Protein AF-A0A8X6RVU9-F1 (afdb_monomer)

Radius of gyration: 21.03 Å; Cα contacts (8 Å, |Δi|>4): 313; chains: 1; bounding box: 42×49×63 Å

Solvent-accessible surface area (backbone atoms only — not comparable to full-atom values): 13990 Å² total; per-residue (Å²): 133,87,82,80,72,82,79,71,82,82,70,75,98,68,82,96,66,90,47,73,74,66,47,67,72,40,92,73,80,69,49,73,65,56,52,51,51,52,48,52,56,54,53,65,74,38,89,61,85,58,52,74,49,73,45,71,28,86,41,98,78,76,78,55,86,38,34,36,30,35,38,37,32,54,76,64,89,80,71,81,52,71,31,37,41,40,33,43,35,78,99,42,27,49,76,79,43,53,90,48,48,65,72,65,22,72,79,21,24,30,36,32,29,14,52,77,64,27,62,84,14,38,67,74,91,68,57,91,47,68,69,59,29,50,47,54,54,41,50,50,52,50,37,42,33,61,71,75,61,61,70,55,26,30,40,34,7,28,25,50,15,14,34,49,43,51,57,37,39,72,78,42,48,88,38,47,75,44,82,44,70,47,75,43,43,91,70,74,82,86,56,94,72,70,68,76,79,77,65,53,72,66,56,50,50,50,50,59,67,41,59,81,61,40,76,64,48,59,52,58,72,44,49,90,52,45,67,62,70,54,65,80,75,67,89,127

Sequence (236 aa):
MKMTDKSYEKAVDIPSRVNWITDWLRWCPTSPELLEQAETKLFSYLKKTPEVSFVPINSDNQTEEYKIRSLIANKDTDGKATPLLLLHGFASGIGLWISNIDSLSQNRPVYALDILGFGLSSRPAFSKDAELAENQFVESIESWRKKVGLKQFILLGHSMGGYLAAAYSIKYPDNIKHLILADPWGFPIQDSSTRKIELPLWAKAVAAMLRPFNPLAGLRAAGPWGQFMFSYHIQI

Mean predicted aligned error: 13.31 Å

pLDDT: mean 79.36, std 20.57, range [27.64, 98.81]

Organism: Trichonephila clavipes (NCBI:txid2585209)

InterPro domains:
  IPR000073 Alpha/beta hydrolase fold-1 [PF00561] (83-191)
  IPR000073 Alpha/beta hydrolase fold-1 [PR00111] (107-122)
  IPR000073 Alpha/beta hydrolase fold-1 [PR00111] (155-168)
  IPR000073 Alpha/beta hydrolase fold-1 [PR00111] (169-182)
  IPR029058 Alpha/Beta hydrolase fold [G3DSA:3.40.50.1820] (62-214)
  IPR029058 Alpha/Beta hydrolase fold [SSF53474] (66-226)

Nearest PDB structures (foldseek):
  4i3f-assembly1_A  TM=8.466E-01  e=3.656E-09  Cycloclasticus sp. P1
  5bov-assembly2_B  TM=8.639E-01  e=1.813E-06  Klebsiella pneumoniae subsp. pneumoniae MGH 78578
  6azc-assembly2_B  TM=8.858E-01  e=7.779E-06  Physcomitrium patens
  6atx-assembly1_A  TM=8.831E-01  e=1.002E-05  Physcomitrium patens
  8tmx-assembly1_B  TM=8.822E-01  e=1.772E-05  Castilleja foliolosa

Structure (mmCIF, N/CA/C/O backbone):
data_AF-A0A8X6RVU9-F1
#
_entry.id   AF-A0A8X6RVU9-F1
#
loop_
_atom_site.group_PDB
_atom_site.id
_atom_site.type_symbol
_atom_site.label_atom_id
_atom_site.label_alt_id
_atom_site.label_comp_id
_atom_site.label_asym_id
_atom_site.label_entity_id
_atom_site.label_seq_id
_atom_site.pdbx_PDB_ins_code
_atom_site.Cartn_x
_atom_site.Cartn_y
_atom_site.Cartn_z
_atom_site.occupancy
_atom_site.B_iso_or_equiv
_atom_site.auth_seq_id
_atom_site.auth_comp_id
_atom_site.auth_asym_id
_atom_site.auth_atom_id
_atom_site.pdbx_PDB_model_num
ATOM 1 N N . MET A 1 1 ? -1.406 25.986 18.794 1.00 30.12 1 MET A N 1
ATOM 2 C CA . MET A 1 1 ? -0.009 25.687 19.174 1.00 30.12 1 MET A CA 1
ATOM 3 C C . MET A 1 1 ? 0.675 25.139 17.932 1.00 30.12 1 MET A C 1
ATOM 5 O O . MET A 1 1 ? 0.334 24.048 17.504 1.00 30.12 1 MET A O 1
ATOM 9 N N . LYS A 1 2 ? 1.486 25.963 17.255 1.00 28.59 2 LYS A N 1
ATOM 10 C CA . LYS A 1 2 ? 2.178 25.588 16.013 1.00 28.59 2 LYS A CA 1
ATOM 11 C C . LYS A 1 2 ? 3.204 24.500 16.346 1.00 28.59 2 LYS A C 1
ATOM 13 O O . LYS A 1 2 ? 4.184 24.802 17.017 1.00 28.59 2 LYS A O 1
ATOM 18 N N . MET A 1 3 ? 2.977 23.264 15.907 1.00 27.64 3 MET A N 1
ATOM 19 C CA . MET A 1 3 ? 4.047 22.271 15.838 1.00 27.64 3 MET A CA 1
ATOM 20 C C . MET A 1 3 ? 4.808 22.514 14.538 1.00 27.64 3 MET A C 1
ATOM 22 O O . MET A 1 3 ? 4.429 22.030 13.479 1.00 27.64 3 MET A O 1
ATOM 26 N N . THR A 1 4 ? 5.850 23.335 14.609 1.00 36.53 4 THR A N 1
ATOM 27 C CA . THR A 1 4 ? 6.920 23.322 13.611 1.00 36.53 4 THR A CA 1
ATOM 28 C C . THR A 1 4 ? 7.843 22.169 13.981 1.00 36.53 4 THR A C 1
ATOM 30 O O . THR A 1 4 ? 8.777 22.354 14.764 1.00 36.53 4 THR A O 1
ATOM 33 N N . ASP A 1 5 ? 7.530 20.966 13.505 1.00 34.03 5 ASP A N 1
ATOM 34 C CA . ASP A 1 5 ? 8.456 19.845 13.616 1.00 34.03 5 ASP A CA 1
ATOM 35 C C . ASP A 1 5 ? 9.570 20.039 12.577 1.00 34.03 5 ASP A C 1
ATOM 37 O O . ASP A 1 5 ? 9.324 20.078 11.373 1.00 34.03 5 ASP A O 1
ATOM 41 N N . LYS A 1 6 ? 10.801 20.232 13.054 1.00 30.91 6 LYS A N 1
ATOM 42 C CA . LYS A 1 6 ? 12.015 20.456 12.248 1.00 30.91 6 LYS A CA 1
ATOM 43 C C . LYS A 1 6 ? 12.548 19.164 11.605 1.00 30.91 6 LYS A C 1
ATOM 45 O O . LYS A 1 6 ? 13.711 19.090 11.221 1.00 30.91 6 LYS A O 1
ATOM 50 N N . SER A 1 7 ? 11.720 18.132 11.479 1.00 31.45 7 SER A N 1
ATOM 51 C CA . SER A 1 7 ? 12.091 16.838 10.899 1.00 31.45 7 SER A CA 1
ATOM 52 C C . SER A 1 7 ? 12.029 16.805 9.359 1.00 31.45 7 SER A C 1
ATOM 54 O O . SER A 1 7 ? 12.468 15.828 8.753 1.00 31.45 7 SER A O 1
ATOM 56 N N . TYR A 1 8 ? 11.579 17.892 8.717 1.00 33.69 8 TYR A N 1
ATOM 57 C CA . TYR A 1 8 ? 11.521 18.049 7.255 1.00 33.69 8 TYR A CA 1
ATOM 58 C C . TYR A 1 8 ? 12.868 18.395 6.577 1.00 33.69 8 TYR A C 1
ATOM 60 O O . TYR A 1 8 ? 12.954 18.375 5.353 1.00 33.69 8 TYR A O 1
ATOM 68 N N . GLU A 1 9 ? 13.945 18.666 7.323 1.00 30.70 9 GLU A N 1
ATOM 69 C CA . GLU A 1 9 ? 15.211 19.196 6.766 1.00 30.70 9 GLU A CA 1
ATOM 70 C C . GLU A 1 9 ? 16.217 18.150 6.236 1.00 30.70 9 GLU A C 1
ATOM 72 O O . GLU A 1 9 ? 17.369 18.479 5.965 1.00 30.70 9 GLU A O 1
ATOM 77 N N . LYS A 1 10 ? 15.827 16.886 6.028 1.00 32.72 10 LYS A N 1
ATOM 78 C CA . LYS A 1 10 ? 16.706 15.892 5.367 1.00 32.72 10 LYS A CA 1
ATOM 79 C C . LYS A 1 10 ? 16.051 15.163 4.197 1.00 32.72 10 LYS A C 1
ATOM 81 O O . LYS A 1 10 ? 16.210 13.954 4.038 1.00 32.72 10 LYS A O 1
ATOM 86 N N . ALA A 1 11 ? 15.349 15.904 3.347 1.00 40.22 11 ALA A N 1
ATOM 87 C CA . ALA A 1 11 ? 14.935 15.421 2.037 1.00 40.22 11 ALA A CA 1
ATOM 88 C C . ALA A 1 11 ? 15.582 16.276 0.936 1.00 40.22 11 ALA A C 1
ATOM 90 O O . ALA A 1 11 ? 15.142 17.384 0.667 1.00 40.22 11 ALA A O 1
ATOM 91 N N . VAL A 1 12 ? 16.603 15.693 0.296 1.00 39.12 12 VAL A N 1
ATOM 92 C CA . VAL A 1 12 ? 17.214 16.097 -0.983 1.00 39.12 12 VAL A CA 1
ATOM 93 C C . VAL A 1 12 ? 17.876 17.487 -0.990 1.00 39.12 12 VAL A C 1
ATOM 95 O O . VAL A 1 12 ? 17.222 18.503 -1.186 1.00 39.12 12 VAL A O 1
ATOM 98 N N . ASP A 1 13 ? 19.210 17.525 -0.895 1.00 33.03 13 ASP A N 1
ATOM 99 C CA . ASP A 1 13 ? 19.990 18.698 -1.317 1.00 33.03 13 ASP A CA 1
ATOM 100 C C . ASP A 1 13 ? 19.769 18.930 -2.824 1.00 33.03 13 ASP A C 1
ATOM 102 O O . ASP A 1 13 ? 20.271 18.181 -3.667 1.00 33.03 13 ASP A O 1
ATOM 106 N N . ILE A 1 14 ? 18.992 19.959 -3.176 1.00 46.53 14 ILE A N 1
ATOM 107 C CA . ILE A 1 14 ? 18.806 20.420 -4.559 1.00 46.53 14 ILE A CA 1
ATOM 108 C C . ILE A 1 14 ? 19.539 21.764 -4.717 1.00 46.53 14 ILE A C 1
ATOM 110 O O . ILE A 1 14 ? 19.334 22.662 -3.900 1.00 46.53 14 ILE A O 1
ATOM 114 N N . PRO A 1 15 ? 20.382 21.952 -5.755 1.00 37.97 15 PRO A N 1
ATOM 115 C CA . PRO A 1 15 ? 21.155 23.180 -5.930 1.00 37.97 15 PRO A CA 1
ATOM 116 C C . PRO A 1 15 ? 20.266 24.429 -6.032 1.00 37.97 15 PRO A C 1
ATOM 118 O O . PRO A 1 15 ? 19.331 24.477 -6.828 1.00 37.97 15 PRO A O 1
ATOM 121 N N . SER A 1 16 ? 20.620 25.479 -5.291 1.00 46.16 16 SER A N 1
ATOM 122 C CA . SER A 1 16 ? 19.911 26.764 -5.163 1.00 46.16 16 SER A CA 1
ATOM 123 C C . SER A 1 16 ? 20.000 27.698 -6.386 1.00 46.16 16 SER A C 1
ATOM 125 O O . SER A 1 16 ? 19.969 28.922 -6.252 1.00 46.16 16 SER A O 1
ATOM 127 N N . ARG A 1 17 ? 20.099 27.159 -7.607 1.00 45.41 17 ARG A N 1
ATOM 128 C CA . ARG A 1 17 ? 20.079 27.954 -8.847 1.00 45.41 17 ARG A CA 1
ATOM 129 C C . ARG A 1 17 ? 19.019 27.430 -9.807 1.00 45.41 17 ARG A C 1
ATOM 131 O O . ARG A 1 17 ? 19.253 26.464 -10.524 1.00 45.41 17 ARG A O 1
ATOM 138 N N . VAL A 1 18 ? 17.880 28.122 -9.826 1.00 48.84 18 VAL A N 1
ATOM 139 C CA . VAL A 1 18 ? 16.831 27.974 -10.843 1.00 48.84 18 VAL A CA 1
ATOM 140 C C . VAL A 1 18 ? 17.430 28.341 -12.195 1.00 48.84 18 VAL A C 1
ATOM 142 O O . VAL A 1 18 ? 17.951 29.445 -12.370 1.00 48.84 18 VAL A O 1
ATOM 145 N N . ASN A 1 19 ? 17.387 27.412 -13.142 1.00 54.56 19 ASN A N 1
ATOM 146 C CA . ASN A 1 19 ? 17.973 27.591 -14.460 1.00 54.56 19 ASN A CA 1
ATOM 147 C C . ASN A 1 19 ? 16.897 27.204 -15.480 1.00 54.56 19 ASN A C 1
ATOM 149 O O . ASN A 1 19 ? 16.689 26.037 -15.809 1.00 54.56 19 ASN A O 1
ATOM 153 N N . TRP A 1 20 ? 16.168 28.222 -15.935 1.00 48.16 20 TRP A N 1
ATOM 154 C CA . TRP A 1 20 ? 14.898 28.119 -16.663 1.00 48.16 20 TRP A CA 1
ATOM 155 C C . TRP A 1 20 ? 14.927 27.193 -17.894 1.00 48.16 20 TRP A C 1
ATOM 157 O O . TRP A 1 20 ? 13.920 26.564 -18.206 1.00 48.16 20 TRP A O 1
ATOM 167 N N . ILE A 1 21 ? 16.077 27.050 -18.564 1.00 55.56 21 ILE A N 1
ATOM 168 C CA . ILE A 1 21 ? 16.250 26.153 -19.722 1.00 55.56 21 ILE A CA 1
ATOM 169 C C . ILE A 1 21 ? 16.312 24.679 -19.293 1.00 55.56 21 ILE A C 1
ATOM 171 O O . ILE A 1 21 ? 15.713 23.816 -19.932 1.00 55.56 21 ILE A O 1
ATOM 175 N N . THR A 1 22 ? 17.027 24.364 -18.211 1.00 58.28 22 THR A N 1
ATOM 176 C CA . THR A 1 22 ? 17.159 22.980 -17.726 1.00 58.28 22 THR A CA 1
ATOM 177 C C . THR A 1 22 ? 15.936 22.530 -16.935 1.00 58.28 22 THR A C 1
ATOM 179 O O . THR A 1 22 ? 15.602 21.347 -16.956 1.00 58.28 22 THR A O 1
ATOM 182 N N . ASP A 1 23 ? 15.239 23.465 -16.288 1.00 54.53 23 ASP A N 1
ATOM 183 C CA . ASP A 1 23 ? 13.992 23.194 -15.570 1.00 54.53 23 ASP A CA 1
ATOM 184 C C . ASP A 1 23 ? 12.809 22.968 -16.527 1.00 54.53 23 ASP A C 1
ATOM 186 O O . ASP A 1 23 ? 11.952 22.140 -16.238 1.00 54.53 23 ASP A O 1
ATOM 190 N N . TRP A 1 24 ? 12.808 23.589 -17.717 1.00 52.22 24 TRP A N 1
ATOM 191 C CA . TRP A 1 24 ? 11.862 23.267 -18.800 1.00 52.22 24 TRP A CA 1
ATOM 192 C C . TRP A 1 24 ? 11.993 21.812 -19.276 1.00 52.22 24 TRP A C 1
ATOM 194 O O . TRP A 1 24 ? 11.003 21.156 -19.596 1.00 52.22 24 TRP A O 1
ATOM 204 N N . LEU A 1 25 ? 13.222 21.291 -19.330 1.00 52.78 25 LEU A N 1
ATOM 205 C CA . LEU A 1 25 ? 13.499 19.908 -19.731 1.00 52.78 25 LEU A CA 1
ATOM 206 C C . LEU A 1 25 ? 13.216 18.891 -18.608 1.00 52.78 25 LEU A C 1
ATOM 208 O O . LEU A 1 25 ? 13.210 17.684 -18.863 1.00 52.78 25 LEU A O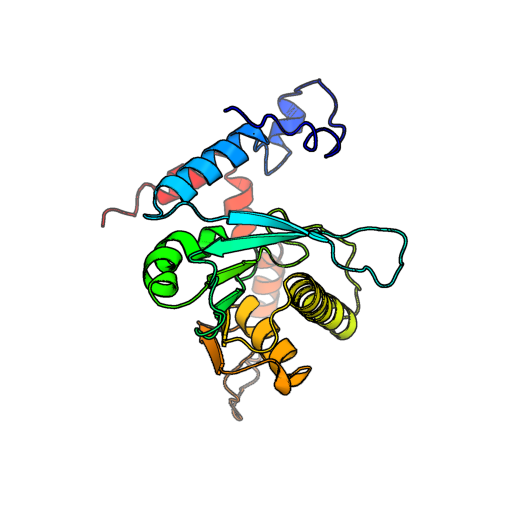 1
ATOM 212 N N . ARG A 1 26 ? 12.949 19.346 -17.375 1.00 51.03 26 ARG A N 1
ATOM 213 C CA . ARG A 1 26 ? 12.471 18.502 -16.273 1.00 51.03 26 ARG A CA 1
ATOM 214 C C . ARG A 1 26 ? 10.950 18.404 -16.340 1.00 51.03 26 ARG A C 1
ATOM 216 O O . ARG A 1 26 ? 10.227 19.348 -16.059 1.00 51.03 26 ARG A O 1
ATOM 223 N N . TRP A 1 27 ? 10.464 17.212 -16.673 1.00 52.84 27 TRP A N 1
ATOM 224 C CA . TRP A 1 27 ? 9.046 16.926 -16.920 1.00 52.84 27 TRP A CA 1
ATOM 225 C C . TRP A 1 27 ? 8.111 17.104 -15.699 1.00 52.84 27 TRP A C 1
ATOM 227 O O . TRP A 1 27 ? 6.898 17.150 -15.873 1.00 52.84 27 TRP A O 1
ATOM 237 N N . CYS A 1 28 ? 8.649 17.293 -14.489 1.00 54.34 28 CYS A N 1
ATOM 238 C CA . CYS A 1 28 ? 7.881 17.731 -13.320 1.00 54.34 28 CYS A CA 1
ATOM 239 C C . CYS A 1 28 ? 8.648 18.824 -12.556 1.00 54.34 28 CYS A C 1
ATOM 241 O O . CYS A 1 28 ? 9.383 18.501 -11.620 1.00 54.34 28 CYS A O 1
ATOM 243 N N . PRO A 1 29 ? 8.492 20.113 -12.901 1.00 54.53 29 PRO A N 1
ATOM 244 C CA . PRO A 1 29 ? 9.010 21.211 -12.102 1.00 54.53 29 PRO A CA 1
ATOM 245 C C . PRO A 1 29 ? 7.977 21.540 -11.016 1.00 54.53 29 PRO A C 1
ATOM 247 O O . PRO A 1 29 ? 7.488 22.661 -10.931 1.00 54.53 29 PRO A O 1
ATOM 250 N N . THR A 1 30 ? 7.525 20.549 -10.243 1.00 59.81 30 THR A N 1
ATOM 251 C CA . THR A 1 30 ? 6.582 20.832 -9.157 1.00 59.81 30 THR A CA 1
ATOM 252 C C . THR A 1 30 ? 7.394 21.097 -7.908 1.00 59.81 30 THR A C 1
ATOM 254 O O . THR A 1 30 ? 8.106 20.215 -7.429 1.00 59.81 30 THR A O 1
ATOM 257 N N . SER A 1 31 ? 7.329 22.334 -7.418 1.00 78.12 31 SER A N 1
ATOM 258 C CA . SER A 1 31 ? 7.992 22.690 -6.173 1.00 78.12 31 SER A CA 1
ATOM 259 C C . SER A 1 31 ? 7.383 21.876 -5.019 1.00 78.12 31 SER A C 1
ATOM 261 O O . SER A 1 31 ? 6.180 21.580 -5.055 1.00 78.12 31 SER A O 1
ATOM 263 N N . PRO A 1 32 ? 8.173 21.489 -4.003 1.00 76.12 32 PRO A N 1
ATOM 264 C CA . PRO A 1 32 ? 7.652 20.807 -2.820 1.00 76.12 32 PRO A CA 1
ATOM 265 C C . PRO A 1 32 ? 6.488 21.567 -2.175 1.00 76.12 32 PRO A C 1
ATOM 267 O O . PRO A 1 32 ? 5.497 20.961 -1.778 1.00 76.12 32 PRO A O 1
ATOM 270 N N . GLU A 1 33 ? 6.556 22.898 -2.173 1.00 79.00 33 GLU A N 1
ATOM 271 C CA . GLU A 1 33 ? 5.510 23.770 -1.638 1.00 79.00 33 GLU A CA 1
ATOM 272 C C . GLU A 1 33 ? 4.216 23.665 -2.450 1.00 79.00 33 GLU A C 1
ATOM 274 O O . GLU A 1 33 ? 3.129 23.644 -1.881 1.00 79.00 33 GLU A O 1
ATOM 279 N N . LEU A 1 34 ? 4.301 23.575 -3.782 1.00 80.88 34 LEU A N 1
ATOM 280 C CA . LEU A 1 34 ? 3.124 23.391 -4.635 1.00 80.88 34 LEU A CA 1
ATOM 281 C C . LEU A 1 34 ? 2.494 22.007 -4.443 1.00 80.88 34 LEU A C 1
ATOM 283 O O . LEU A 1 34 ? 1.268 21.893 -4.488 1.00 80.88 34 LEU A O 1
ATOM 287 N N . LEU A 1 35 ? 3.301 20.967 -4.205 1.00 79.50 35 LEU A N 1
ATOM 288 C CA . LEU A 1 35 ? 2.796 19.634 -3.855 1.00 79.50 35 LEU A CA 1
ATOM 289 C C . LEU A 1 35 ? 2.077 19.653 -2.505 1.00 79.50 35 LEU A C 1
ATOM 291 O O . LEU A 1 35 ? 0.962 19.145 -2.405 1.00 79.50 35 LEU A O 1
ATOM 295 N N . GLU A 1 36 ? 2.671 20.288 -1.495 1.00 81.31 36 GLU A N 1
ATOM 296 C CA . GLU A 1 36 ? 2.065 20.445 -0.171 1.00 81.31 36 GLU A CA 1
ATOM 297 C C . GLU A 1 36 ? 0.762 21.254 -0.239 1.00 81.31 36 GLU A C 1
ATOM 299 O O . GLU A 1 36 ? -0.240 20.882 0.373 1.00 81.31 36 GLU A O 1
ATOM 304 N N . GLN A 1 37 ? 0.723 22.324 -1.038 1.00 85.94 37 GLN A N 1
ATOM 305 C CA . GLN A 1 37 ? -0.489 23.115 -1.265 1.00 85.94 37 GLN A CA 1
ATOM 306 C C . GLN A 1 37 ? -1.578 22.311 -1.977 1.00 85.94 37 GLN A C 1
ATOM 308 O O . GLN A 1 37 ? -2.741 22.351 -1.568 1.00 85.94 37 GLN A O 1
ATOM 313 N N . ALA A 1 38 ? -1.223 21.575 -3.034 1.00 85.94 38 ALA A N 1
ATOM 314 C CA . ALA A 1 38 ? -2.162 20.721 -3.755 1.00 85.94 38 ALA A CA 1
ATOM 315 C C . ALA A 1 38 ? -2.735 19.636 -2.837 1.00 85.94 38 ALA A C 1
ATOM 317 O O . ALA A 1 38 ? -3.939 19.382 -2.849 1.00 85.94 38 ALA A O 1
ATOM 318 N N . GLU A 1 39 ? -1.897 19.044 -1.994 1.00 84.69 39 GLU A N 1
ATOM 319 C CA . GLU A 1 39 ? -2.313 18.038 -1.029 1.00 84.69 39 GLU A CA 1
ATOM 320 C C . GLU A 1 39 ? -3.182 18.621 0.092 1.00 84.69 39 GLU A C 1
ATOM 322 O O . GLU A 1 39 ? -4.240 18.073 0.398 1.00 84.69 39 GLU A O 1
ATOM 327 N N . THR A 1 40 ? -2.808 19.776 0.640 1.00 86.19 40 THR A N 1
ATOM 328 C CA . THR A 1 40 ? -3.623 20.506 1.623 1.00 86.19 40 THR A CA 1
ATOM 329 C C . THR A 1 40 ? -5.005 20.810 1.052 1.00 86.19 40 THR A C 1
ATOM 331 O O . THR A 1 40 ? -6.022 20.622 1.721 1.00 86.19 40 THR A O 1
ATOM 334 N N . LYS A 1 41 ? -5.062 21.216 -0.221 1.00 89.81 41 LYS A N 1
ATOM 335 C CA . LYS A 1 41 ? -6.319 21.428 -0.937 1.00 89.81 41 LYS A CA 1
ATOM 336 C C . LYS A 1 41 ? -7.104 20.125 -1.101 1.00 89.81 41 LYS A C 1
ATOM 338 O O . LYS A 1 41 ? -8.306 20.132 -0.865 1.00 89.81 41 LYS A O 1
ATOM 343 N N . LEU A 1 42 ? -6.462 19.010 -1.450 1.00 88.50 42 LEU A N 1
ATOM 344 C CA . LEU A 1 42 ? -7.129 17.705 -1.536 1.00 88.50 42 LEU A CA 1
ATOM 345 C C . LEU A 1 42 ? -7.724 17.278 -0.187 1.00 88.50 42 LEU A C 1
ATOM 347 O O . LEU A 1 42 ? -8.892 16.902 -0.125 1.00 88.50 42 LEU A O 1
ATOM 351 N N . PHE A 1 43 ? -6.967 17.394 0.904 1.00 87.69 43 PHE A N 1
ATOM 352 C CA . PHE A 1 43 ? -7.451 17.048 2.242 1.00 87.69 43 PHE A CA 1
ATOM 353 C C . PHE A 1 43 ? -8.524 18.006 2.761 1.00 87.69 43 PHE A C 1
ATOM 355 O O . PHE A 1 43 ? -9.348 17.590 3.570 1.00 87.69 43 PHE A O 1
ATOM 362 N N . SER A 1 44 ? -8.586 19.244 2.260 1.00 89.50 44 SER A N 1
ATOM 363 C CA . SER A 1 44 ? -9.652 20.191 2.618 1.00 89.50 44 SER A CA 1
ATOM 364 C C . SER A 1 44 ? -11.059 19.737 2.203 1.00 89.50 44 SER A C 1
ATOM 366 O O . SER A 1 44 ? -12.041 20.223 2.760 1.00 89.50 44 SER A O 1
ATOM 368 N N . TYR A 1 45 ? -11.172 18.791 1.261 1.00 90.12 45 TYR A N 1
ATOM 369 C CA . TYR A 1 45 ? -12.455 18.210 0.852 1.00 90.12 45 TYR A CA 1
ATOM 370 C C . TYR A 1 45 ? -12.978 17.130 1.809 1.00 90.12 45 TYR A C 1
ATOM 372 O O . TYR A 1 45 ? -14.137 16.733 1.687 1.00 90.12 45 TYR A O 1
ATOM 380 N N . LEU A 1 46 ? -12.154 16.649 2.745 1.00 91.62 46 LEU A N 1
ATOM 381 C CA . LEU A 1 46 ? -12.561 15.656 3.736 1.00 91.62 46 LEU A CA 1
ATOM 382 C C . LEU A 1 46 ? -13.300 16.329 4.893 1.00 91.62 46 LEU A C 1
ATOM 384 O O . LEU A 1 46 ? -12.847 17.330 5.448 1.00 91.62 46 LEU A O 1
ATOM 388 N N . LYS A 1 47 ? -14.419 15.740 5.318 1.00 90.25 47 LYS A N 1
ATOM 389 C CA . LYS A 1 47 ? -15.199 16.213 6.474 1.00 90.25 47 LYS A CA 1
ATOM 390 C C . LYS A 1 47 ? -14.417 16.115 7.778 1.00 90.25 47 LYS A C 1
ATOM 392 O O . LYS A 1 47 ? -14.631 16.915 8.686 1.00 90.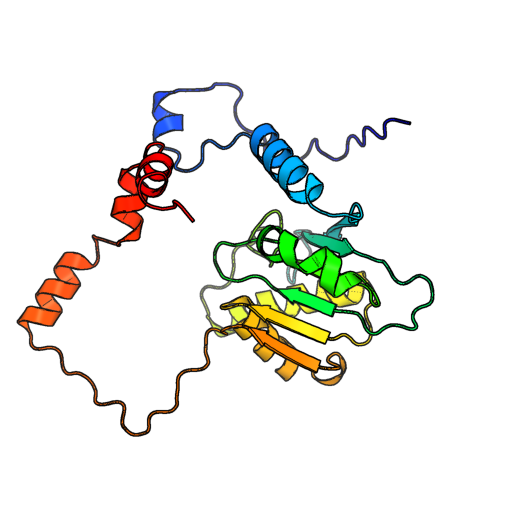25 47 LYS A O 1
ATOM 397 N N . LYS A 1 48 ? -13.555 15.104 7.897 1.00 86.56 48 LYS A N 1
ATOM 398 C CA . LYS A 1 48 ? -12.664 14.909 9.043 1.00 86.56 48 LYS A CA 1
ATOM 399 C C . LYS A 1 48 ? -11.222 14.941 8.567 1.00 86.56 48 LYS A C 1
ATOM 401 O O . LYS A 1 48 ? -10.867 14.217 7.640 1.00 86.56 48 LYS A O 1
ATOM 406 N N . THR A 1 49 ? -10.389 15.725 9.245 1.00 85.19 49 THR A N 1
ATOM 407 C CA . THR A 1 49 ? -8.954 15.756 8.965 1.00 85.19 49 THR A CA 1
ATOM 408 C C . THR A 1 49 ? -8.345 14.389 9.275 1.00 85.19 49 THR A C 1
ATOM 410 O O . THR A 1 49 ? -8.457 13.923 10.413 1.00 85.19 49 THR A O 1
ATOM 413 N N . PRO A 1 50 ? -7.722 13.727 8.292 1.00 89.25 50 PRO A N 1
ATOM 414 C CA . PRO A 1 50 ? -7.084 12.445 8.520 1.00 89.25 50 PRO A CA 1
ATOM 415 C C . PRO A 1 50 ? -5.709 12.620 9.182 1.00 89.25 50 PRO A C 1
ATOM 417 O O . PRO A 1 50 ? -5.066 13.662 9.057 1.00 89.25 50 PRO A O 1
ATOM 420 N N . GLU A 1 51 ? -5.239 11.578 9.864 1.00 92.75 51 GLU A N 1
ATOM 421 C CA . GLU A 1 51 ? -3.864 11.498 10.362 1.00 92.75 51 GLU A CA 1
ATOM 422 C C . GLU A 1 51 ? -2.975 10.971 9.233 1.00 92.75 51 GLU A C 1
ATOM 424 O O . GLU A 1 51 ? -3.207 9.883 8.710 1.00 92.75 51 GLU A O 1
ATOM 429 N N . VAL A 1 52 ? -1.956 11.732 8.848 1.00 93.00 52 VAL A N 1
ATOM 430 C CA . VAL A 1 52 ? -0.969 11.310 7.850 1.00 93.00 52 VAL A CA 1
ATOM 431 C C . VAL A 1 52 ? 0.356 11.075 8.552 1.00 93.00 52 VAL A C 1
ATOM 433 O O . VAL A 1 52 ? 0.815 11.918 9.320 1.00 93.00 52 VAL A O 1
ATOM 436 N N . SER A 1 53 ? 0.990 9.942 8.274 1.00 94.06 53 SER A N 1
ATOM 437 C CA . SER A 1 53 ? 2.274 9.585 8.868 1.00 94.06 53 SER A CA 1
ATOM 438 C C . SER A 1 53 ? 3.147 8.779 7.913 1.00 94.06 53 SER A C 1
ATOM 440 O O . SER A 1 53 ? 2.677 8.190 6.936 1.00 94.06 53 SER A O 1
ATOM 442 N N . PHE A 1 54 ? 4.445 8.762 8.209 1.00 95.38 54 PHE A N 1
ATOM 443 C CA . PHE A 1 54 ? 5.428 7.921 7.541 1.00 95.38 54 PHE A CA 1
ATOM 444 C C . PHE A 1 54 ? 5.807 6.779 8.470 1.00 95.38 54 PHE A C 1
ATOM 446 O O . PHE A 1 54 ? 6.360 6.997 9.547 1.00 95.38 54 PHE A O 1
ATOM 453 N N . VAL A 1 55 ? 5.514 5.557 8.047 1.00 95.94 55 VAL A N 1
ATOM 454 C CA . VAL A 1 55 ? 5.800 4.352 8.818 1.00 95.94 55 VAL A CA 1
ATOM 455 C C . VAL A 1 55 ? 7.086 3.728 8.281 1.00 95.94 55 VAL A C 1
ATOM 457 O O . VAL A 1 55 ? 7.126 3.374 7.098 1.00 95.94 55 VAL A O 1
ATOM 460 N N . PRO A 1 56 ? 8.136 3.580 9.108 1.00 94.62 56 PRO A N 1
ATOM 461 C CA . PRO A 1 56 ? 9.361 2.922 8.686 1.00 94.62 56 PRO A CA 1
ATOM 462 C C . PRO A 1 56 ? 9.116 1.422 8.514 1.00 94.62 56 PRO A C 1
ATOM 464 O O . PRO A 1 56 ? 8.563 0.760 9.398 1.00 94.62 56 PRO A O 1
ATOM 467 N N . ILE A 1 57 ? 9.543 0.887 7.380 1.00 92.69 57 ILE A N 1
ATOM 468 C CA . ILE A 1 57 ? 9.517 -0.538 7.067 1.00 92.69 57 ILE A CA 1
ATOM 469 C C . ILE A 1 57 ? 10.948 -1.064 6.998 1.00 92.69 57 ILE A C 1
ATOM 471 O O . ILE A 1 57 ? 11.878 -0.346 6.629 1.00 92.69 57 ILE A O 1
ATOM 475 N N . ASN A 1 58 ? 11.128 -2.326 7.373 1.00 80.62 58 ASN A N 1
ATOM 476 C CA . ASN A 1 58 ? 12.442 -2.946 7.308 1.00 80.62 58 ASN A CA 1
ATOM 477 C C . ASN A 1 58 ? 12.799 -3.200 5.836 1.00 80.62 58 ASN A C 1
ATOM 479 O O . ASN A 1 58 ? 11.982 -3.730 5.086 1.00 80.62 58 ASN A O 1
ATOM 483 N N . SER A 1 59 ? 14.013 -2.826 5.440 1.00 65.44 59 SER A N 1
ATOM 484 C CA . SER A 1 59 ? 14.618 -3.263 4.183 1.00 65.44 59 SER A CA 1
ATOM 485 C C . SER A 1 59 ? 15.375 -4.566 4.421 1.00 65.44 59 SER A C 1
ATOM 487 O O . SER A 1 59 ? 16.061 -4.690 5.440 1.00 65.44 59 SER A O 1
ATOM 489 N N . ASP A 1 60 ? 15.316 -5.497 3.467 1.00 60.91 60 ASP A N 1
ATOM 490 C CA . ASP A 1 60 ? 16.091 -6.748 3.497 1.00 60.91 60 ASP A CA 1
ATOM 491 C C . ASP A 1 60 ? 17.596 -6.497 3.696 1.00 60.91 60 ASP A C 1
ATOM 493 O O . ASP A 1 60 ? 18.299 -7.316 4.286 1.00 60.91 60 ASP A O 1
ATOM 497 N N . ASN A 1 61 ? 18.088 -5.324 3.282 1.00 56.09 61 ASN A N 1
ATOM 498 C CA . ASN A 1 61 ? 19.505 -4.976 3.342 1.00 56.09 61 ASN A CA 1
ATOM 499 C C . ASN A 1 61 ? 19.941 -4.251 4.632 1.00 56.09 61 ASN A C 1
ATOM 501 O O . ASN A 1 61 ? 21.115 -3.917 4.740 1.00 56.09 61 ASN A O 1
ATOM 505 N N . GLN A 1 62 ? 19.046 -4.015 5.605 1.00 54.88 62 GLN A N 1
ATOM 506 C CA . GLN A 1 62 ? 19.298 -3.414 6.941 1.00 54.88 62 GLN A CA 1
ATOM 507 C C . GLN A 1 62 ? 20.039 -2.055 6.998 1.00 54.88 62 GLN A C 1
ATOM 509 O O . GLN A 1 62 ? 20.150 -1.473 8.075 1.00 54.88 62 GLN A O 1
ATOM 514 N N . THR A 1 63 ? 20.514 -1.515 5.877 1.00 57.28 63 THR A N 1
ATOM 515 C CA . THR A 1 63 ? 21.270 -0.257 5.790 1.00 57.28 63 THR A CA 1
ATOM 516 C C . THR A 1 63 ? 20.416 0.944 5.392 1.00 57.28 63 THR A C 1
ATOM 518 O O . THR A 1 63 ? 20.774 2.068 5.722 1.00 57.28 63 THR A O 1
ATOM 521 N N . GLU A 1 64 ? 19.274 0.719 4.739 1.00 63.38 64 GLU A N 1
ATOM 522 C CA . GLU A 1 64 ? 18.374 1.771 4.253 1.00 63.38 64 GLU A CA 1
ATOM 523 C C . GLU A 1 64 ? 17.002 1.667 4.935 1.00 63.38 64 GLU A C 1
ATOM 525 O O . GLU A 1 64 ? 16.334 0.633 4.856 1.00 63.38 64 GLU A O 1
ATOM 530 N N . GLU A 1 65 ? 16.566 2.742 5.599 1.00 80.31 65 GLU A N 1
ATOM 531 C CA . GLU A 1 65 ? 15.243 2.822 6.228 1.00 80.31 65 GLU A CA 1
ATOM 532 C C . GLU A 1 65 ? 14.216 3.342 5.212 1.00 80.31 65 GLU A C 1
ATOM 534 O O . GLU A 1 65 ? 14.112 4.545 4.952 1.00 80.31 65 GLU A O 1
ATOM 539 N N . TYR A 1 66 ? 13.438 2.431 4.624 1.00 92.44 66 TYR A N 1
ATOM 540 C CA . TYR A 1 66 ? 12.329 2.812 3.754 1.00 92.44 66 TYR A CA 1
ATOM 541 C C . TYR A 1 66 ? 11.109 3.208 4.575 1.00 92.44 66 TYR A C 1
ATOM 543 O O . TYR A 1 66 ? 10.851 2.675 5.652 1.00 92.44 66 TYR A O 1
ATOM 551 N N . LYS A 1 67 ? 10.329 4.148 4.050 1.00 95.38 67 LYS A N 1
ATOM 552 C CA . LYS A 1 67 ? 9.139 4.686 4.697 1.00 95.38 67 LYS A CA 1
ATOM 553 C C . LYS A 1 67 ? 7.952 4.559 3.762 1.00 95.38 67 LYS A C 1
ATOM 555 O O . LYS A 1 67 ? 8.023 4.935 2.591 1.00 95.38 67 LYS A O 1
ATOM 560 N N . ILE A 1 68 ? 6.857 4.047 4.305 1.00 97.25 68 ILE A N 1
ATOM 561 C CA . ILE A 1 68 ? 5.558 4.034 3.646 1.00 97.25 68 ILE A CA 1
ATOM 562 C C . ILE A 1 68 ? 4.749 5.188 4.200 1.00 97.25 68 ILE A C 1
ATOM 564 O O . ILE A 1 68 ? 4.523 5.275 5.409 1.00 97.25 68 ILE A O 1
ATOM 568 N N . ARG A 1 69 ? 4.305 6.073 3.317 1.00 96.19 69 ARG A N 1
ATOM 569 C CA . ARG A 1 69 ? 3.335 7.087 3.687 1.00 96.19 69 ARG A CA 1
ATOM 570 C C . ARG A 1 69 ? 1.958 6.454 3.781 1.00 96.19 69 ARG A C 1
ATOM 572 O O . ARG A 1 69 ? 1.498 5.785 2.854 1.00 96.19 69 ARG A O 1
ATOM 579 N N . SER A 1 70 ? 1.296 6.700 4.902 1.00 96.62 70 SER A N 1
ATOM 580 C CA . SER A 1 70 ? -0.052 6.221 5.157 1.00 96.62 70 SER A CA 1
ATOM 581 C C . SER A 1 70 ? -0.946 7.327 5.682 1.00 96.62 70 SER A C 1
ATOM 583 O O . SER A 1 70 ? -0.523 8.162 6.482 1.00 96.62 70 SER A O 1
ATOM 585 N N . LEU A 1 71 ? -2.196 7.287 5.248 1.00 95.56 71 LEU A N 1
ATOM 586 C CA . LEU A 1 71 ? -3.291 8.092 5.757 1.00 95.56 71 LEU A CA 1
ATOM 587 C C . LEU A 1 71 ? -4.198 7.206 6.603 1.00 95.56 71 LEU A C 1
ATOM 589 O O . LEU A 1 71 ? -4.528 6.097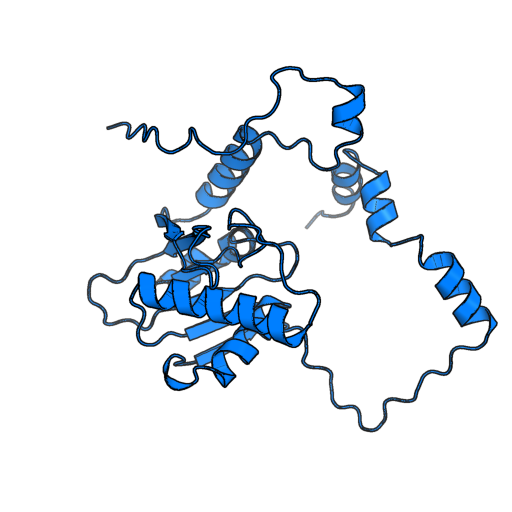 6.187 1.00 95.56 71 LEU A O 1
ATOM 593 N N . ILE A 1 72 ? -4.629 7.711 7.756 1.00 95.31 72 ILE A N 1
ATOM 594 C CA . ILE A 1 72 ? -5.573 7.060 8.662 1.00 95.31 72 ILE A CA 1
ATOM 595 C C . ILE A 1 72 ? -6.776 7.983 8.865 1.00 95.31 72 ILE A C 1
ATOM 597 O O . ILE A 1 72 ? -6.642 9.115 9.329 1.00 95.31 72 ILE A O 1
ATOM 601 N N . ALA A 1 73 ? -7.966 7.481 8.557 1.00 94.44 73 ALA A N 1
ATOM 602 C CA . ALA A 1 73 ? -9.234 8.137 8.846 1.00 94.44 73 ALA A CA 1
ATOM 603 C C . ALA A 1 73 ? -10.041 7.304 9.846 1.00 94.44 73 ALA A C 1
ATOM 605 O O . ALA A 1 73 ? -10.117 6.081 9.729 1.00 94.44 73 ALA A O 1
ATOM 606 N N . ASN A 1 74 ? -10.656 7.982 10.820 1.00 90.69 74 ASN A N 1
ATOM 607 C CA . ASN A 1 74 ? -11.454 7.375 11.891 1.00 90.69 74 ASN A CA 1
ATOM 608 C C . ASN A 1 74 ? -10.720 6.251 12.648 1.00 90.69 74 ASN A C 1
ATOM 610 O O . ASN A 1 74 ? -11.182 5.114 12.695 1.00 90.69 74 ASN A O 1
ATOM 614 N N . LYS A 1 75 ? -9.548 6.568 13.212 1.00 82.06 75 LYS A N 1
ATOM 615 C CA . LYS A 1 75 ? -8.744 5.625 14.002 1.00 82.06 75 LYS A CA 1
ATOM 616 C C . LYS A 1 75 ? -9.595 5.027 15.123 1.00 82.06 75 LYS A C 1
ATOM 618 O O . LYS A 1 75 ? -10.131 5.757 15.952 1.00 82.06 75 LYS A O 1
ATOM 623 N N . ASP A 1 76 ? -9.722 3.706 15.123 1.00 74.19 76 ASP A N 1
ATOM 624 C CA . ASP A 1 76 ? -10.510 2.993 16.120 1.00 74.19 76 ASP A CA 1
ATOM 625 C C . ASP A 1 76 ? -9.724 2.924 17.430 1.00 74.19 76 ASP A C 1
ATOM 627 O O . ASP A 1 76 ? -8.684 2.269 17.506 1.00 74.19 76 ASP A O 1
ATOM 631 N N . THR A 1 77 ? -10.201 3.634 18.449 1.00 65.50 77 THR A N 1
ATOM 632 C CA . THR A 1 77 ? -9.631 3.599 19.801 1.00 65.50 77 THR A CA 1
ATOM 633 C C . THR A 1 77 ? -10.063 2.363 20.582 1.00 65.50 77 THR A C 1
ATOM 635 O O . THR A 1 77 ? -9.387 1.978 21.533 1.00 65.50 77 THR A O 1
ATOM 638 N N . ASP A 1 78 ? -11.163 1.728 20.175 1.00 72.00 78 ASP A N 1
ATOM 639 C CA . ASP A 1 78 ? -11.808 0.639 20.906 1.00 72.00 78 ASP A CA 1
ATOM 640 C C . ASP A 1 78 ? -11.451 -0.742 20.333 1.00 72.00 78 ASP A C 1
ATOM 642 O O . ASP A 1 78 ? -11.692 -1.761 20.982 1.00 72.00 78 ASP A O 1
ATOM 646 N N . GLY A 1 79 ? -10.904 -0.789 19.114 1.00 73.19 79 GLY A N 1
ATOM 647 C CA . GLY A 1 79 ? -10.484 -2.011 18.421 1.00 73.19 79 GLY A CA 1
ATOM 648 C C . GLY A 1 79 ? -11.635 -2.952 18.048 1.00 73.19 79 GLY A C 1
ATOM 649 O O . GLY A 1 79 ? -11.420 -4.154 17.880 1.00 73.19 79 GLY A O 1
ATOM 650 N N . LYS A 1 80 ? -12.863 -2.431 17.959 1.00 81.38 80 LYS A N 1
ATOM 651 C CA . LYS A 1 80 ? -14.084 -3.214 17.707 1.00 81.38 80 LYS A CA 1
ATOM 652 C C . LYS A 1 80 ? -14.406 -3.333 16.221 1.00 81.38 80 LYS A C 1
ATOM 654 O O . LYS A 1 80 ? -15.016 -4.319 15.807 1.00 81.38 80 LYS A O 1
ATOM 659 N N . ALA A 1 81 ? -14.032 -2.344 15.414 1.00 91.00 81 ALA A N 1
ATOM 660 C CA . ALA A 1 81 ? -14.345 -2.312 13.995 1.00 91.00 81 ALA A CA 1
ATOM 661 C C . ALA A 1 81 ? -13.222 -2.946 13.167 1.00 91.00 81 ALA A C 1
ATOM 663 O O . ALA A 1 81 ? -12.039 -2.721 13.402 1.00 91.00 81 ALA A O 1
ATOM 664 N N . THR A 1 82 ? -13.589 -3.723 12.143 1.00 94.56 82 THR A N 1
ATOM 665 C CA . THR A 1 82 ? -12.597 -4.294 11.219 1.00 94.56 82 THR A CA 1
ATOM 666 C C . THR A 1 82 ? -12.024 -3.195 10.314 1.00 94.56 82 THR A C 1
ATOM 668 O O . THR A 1 82 ? -12.798 -2.614 9.538 1.00 94.56 82 THR A O 1
ATOM 671 N N . PRO A 1 83 ? -10.702 -2.945 10.351 1.00 96.88 83 PRO A N 1
ATOM 672 C CA . PRO A 1 83 ? -10.049 -1.942 9.519 1.00 96.88 83 PRO A CA 1
ATOM 673 C C . PRO A 1 83 ? -10.186 -2.213 8.027 1.00 96.88 83 PRO A C 1
ATOM 675 O O . PRO A 1 83 ? -10.279 -3.366 7.610 1.00 96.88 83 PRO A O 1
ATOM 678 N N . LEU A 1 84 ? -10.150 -1.153 7.227 1.00 98.06 84 LEU A N 1
ATOM 679 C CA . LEU A 1 84 ? -10.090 -1.211 5.768 1.00 98.06 84 LEU A CA 1
ATOM 680 C C . LEU A 1 84 ? -8.773 -0.600 5.285 1.00 98.06 84 LEU A C 1
ATOM 682 O O . LEU A 1 84 ? -8.491 0.548 5.605 1.00 98.06 84 LEU A O 1
ATOM 686 N N . LEU A 1 85 ? -7.994 -1.346 4.506 1.00 98.50 85 LEU A N 1
ATOM 687 C CA . LEU A 1 85 ? -6.768 -0.891 3.852 1.00 98.50 85 LEU A CA 1
ATOM 688 C C . LEU A 1 85 ? -7.012 -0.680 2.353 1.00 98.50 85 LEU A C 1
ATOM 690 O O . LEU A 1 85 ? -7.508 -1.583 1.683 1.00 98.50 85 LEU A O 1
ATOM 694 N N . LEU A 1 86 ? -6.644 0.492 1.837 1.00 98.69 86 LEU A N 1
ATOM 695 C CA . LEU A 1 86 ? -6.820 0.914 0.448 1.00 98.69 86 LEU A CA 1
ATOM 696 C C . LEU A 1 86 ? -5.468 0.987 -0.280 1.00 98.69 86 LEU A C 1
ATOM 698 O O . LEU A 1 86 ? -4.584 1.753 0.116 1.00 98.69 86 LEU A O 1
ATOM 702 N N . LEU A 1 87 ? -5.330 0.235 -1.376 1.00 98.62 87 LEU A N 1
ATOM 703 C CA . LEU A 1 87 ? -4.161 0.236 -2.262 1.00 98.62 87 LEU A CA 1
ATOM 704 C C . LEU A 1 87 ? -4.506 0.873 -3.614 1.00 98.62 87 LEU A C 1
ATOM 706 O O . LEU A 1 87 ? -5.392 0.401 -4.330 1.00 98.62 87 LEU A O 1
ATOM 710 N N . HIS A 1 88 ? -3.801 1.948 -3.974 1.00 98.19 88 HIS A N 1
ATOM 711 C CA . HIS A 1 88 ? -4.008 2.657 -5.241 1.00 98.19 88 HIS A CA 1
ATOM 712 C C . HIS A 1 88 ? -3.414 1.916 -6.460 1.00 98.19 88 HIS A C 1
ATOM 714 O O . HIS A 1 88 ? -2.643 0.970 -6.329 1.00 98.19 88 HIS A O 1
ATOM 720 N N . GLY A 1 89 ? -3.747 2.381 -7.669 1.00 95.38 89 GLY A N 1
ATOM 721 C CA . 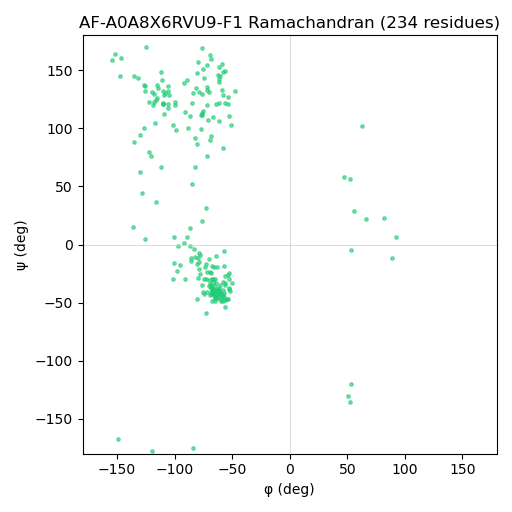GLY A 1 89 ? -3.228 1.840 -8.934 1.00 95.38 89 GLY A CA 1
ATOM 722 C C . GLY A 1 89 ? -1.861 2.396 -9.357 1.00 95.38 89 GLY A C 1
ATOM 723 O O . GLY A 1 89 ? -1.240 3.183 -8.644 1.00 95.38 89 GLY A O 1
ATOM 724 N N . PHE A 1 90 ? -1.389 2.007 -10.542 1.00 93.31 90 PHE A N 1
ATOM 725 C CA . PHE A 1 90 ? -0.127 2.501 -11.101 1.00 93.31 90 PHE A CA 1
ATOM 726 C C . PHE A 1 90 ? -0.157 4.026 -11.308 1.00 93.31 90 PHE A C 1
ATOM 728 O O . PHE A 1 90 ? -1.181 4.577 -11.703 1.00 93.31 90 PHE A O 1
ATOM 735 N N . ALA A 1 91 ? 0.974 4.694 -11.053 1.00 86.12 91 ALA A N 1
ATOM 736 C CA . ALA A 1 91 ? 1.139 6.148 -11.193 1.00 86.12 91 ALA A CA 1
ATOM 737 C C . ALA A 1 91 ? 0.132 6.996 -10.380 1.00 86.12 91 ALA A C 1
ATOM 739 O O . ALA A 1 91 ? -0.191 8.119 -10.760 1.00 86.12 91 ALA A O 1
ATOM 740 N N . SER A 1 92 ? -0.337 6.462 -9.250 1.00 89.69 92 SER A N 1
ATOM 741 C CA . SER A 1 92 ? -1.274 7.115 -8.331 1.00 89.69 92 SER A CA 1
ATOM 742 C C . SER A 1 92 ? -0.660 7.288 -6.931 1.00 89.69 92 SER A C 1
ATOM 744 O O . SER A 1 92 ? 0.503 6.953 -6.703 1.00 89.69 92 SER A O 1
ATOM 746 N N . GLY A 1 93 ? -1.450 7.828 -6.004 1.00 93.19 93 GLY A N 1
ATOM 747 C CA . GLY A 1 93 ? -1.178 7.893 -4.568 1.00 93.19 93 GLY A CA 1
ATOM 748 C C . GLY A 1 93 ? -2.474 7.839 -3.753 1.00 93.19 93 GLY A C 1
ATOM 749 O O . GLY A 1 93 ? -3.554 7.594 -4.305 1.00 93.19 93 GLY A O 1
ATOM 750 N N . ILE A 1 94 ? -2.379 8.142 -2.460 1.00 94.81 94 ILE A N 1
ATOM 751 C CA . ILE A 1 94 ? -3.498 8.283 -1.509 1.00 94.81 94 ILE A CA 1
ATOM 752 C C . ILE A 1 94 ? -4.598 9.209 -2.046 1.00 94.81 94 ILE A C 1
ATOM 754 O O . ILE A 1 94 ? -5.779 8.964 -1.798 1.00 94.81 94 ILE A O 1
ATOM 758 N N . GLY A 1 95 ? -4.224 10.230 -2.828 1.00 92.06 95 GLY A N 1
ATOM 759 C CA . GLY A 1 95 ? -5.141 11.193 -3.443 1.00 92.06 95 GLY A CA 1
ATOM 760 C C . GLY A 1 95 ? -6.288 10.568 -4.251 1.00 92.06 95 GLY A C 1
ATOM 761 O O . GLY A 1 95 ? -7.350 11.174 -4.356 1.00 92.06 95 GLY A O 1
ATOM 762 N N . LEU A 1 96 ? -6.122 9.336 -4.752 1.00 94.62 96 LEU A N 1
ATOM 763 C CA . LEU A 1 96 ? -7.181 8.583 -5.436 1.00 94.62 96 LEU A CA 1
ATOM 764 C C . LEU A 1 96 ? -8.430 8.382 -4.565 1.00 94.62 96 LEU A C 1
ATOM 766 O O . LEU A 1 96 ? -9.540 8.327 -5.081 1.00 94.62 96 LEU A O 1
ATOM 770 N N . TRP A 1 97 ? -8.248 8.264 -3.250 1.00 96.00 97 TRP A N 1
ATOM 771 C CA . TRP A 1 97 ? -9.293 7.830 -2.324 1.00 96.00 97 TRP A CA 1
ATOM 772 C C . TRP A 1 97 ? -10.030 8.974 -1.629 1.00 96.00 97 TRP A C 1
ATOM 774 O O . TRP A 1 97 ? -10.942 8.709 -0.847 1.00 96.00 97 TRP A O 1
ATOM 784 N N . ILE A 1 98 ? -9.668 10.235 -1.887 1.00 94.38 98 ILE A N 1
ATOM 785 C CA . ILE A 1 98 ? -10.192 11.403 -1.155 1.00 94.38 98 ILE A CA 1
ATOM 786 C C . ILE A 1 98 ? -11.722 11.432 -1.149 1.00 94.38 98 ILE A C 1
ATOM 788 O O . ILE A 1 98 ? -12.333 11.543 -0.090 1.00 94.38 98 ILE A O 1
ATOM 792 N N . SER A 1 99 ? -12.357 11.223 -2.301 1.00 93.88 99 SER A N 1
ATOM 793 C CA . SER A 1 99 ? -13.821 11.224 -2.407 1.00 93.88 99 SER A CA 1
ATOM 794 C C . SER A 1 99 ? -14.499 10.014 -1.748 1.00 93.88 99 SER A C 1
ATOM 796 O O . SER A 1 99 ? -15.713 10.024 -1.558 1.00 93.88 99 SER A O 1
ATOM 798 N N . ASN A 1 100 ? -13.749 8.969 -1.384 1.00 95.31 100 ASN A N 1
ATOM 799 C CA . ASN A 1 100 ? -14.276 7.750 -0.766 1.00 95.31 100 ASN A CA 1
ATOM 800 C C . ASN A 1 100 ? -14.058 7.709 0.752 1.00 95.31 100 ASN A C 1
ATOM 802 O O . ASN A 1 100 ? -14.864 7.102 1.460 1.00 95.31 100 ASN A O 1
ATOM 806 N N . ILE A 1 101 ? -12.989 8.337 1.256 1.00 95.56 101 ILE A N 1
ATOM 807 C CA . ILE A 1 101 ? -12.538 8.222 2.653 1.00 95.56 101 ILE A CA 1
ATOM 808 C C . ILE A 1 101 ? -13.652 8.570 3.644 1.00 95.56 101 ILE A C 1
ATOM 810 O O . ILE A 1 101 ? -13.894 7.795 4.568 1.00 95.56 101 ILE A O 1
ATOM 814 N N . ASP A 1 102 ? -14.373 9.674 3.446 1.00 94.56 102 ASP A N 1
ATOM 815 C CA . ASP A 1 102 ? -15.435 10.093 4.372 1.00 94.56 102 ASP A CA 1
ATOM 816 C C . ASP A 1 102 ? -16.562 9.062 4.484 1.00 94.56 102 ASP A C 1
ATOM 818 O O . ASP A 1 102 ? -17.082 8.823 5.573 1.00 94.56 102 ASP A O 1
ATOM 822 N N . SER A 1 103 ? -16.945 8.438 3.367 1.00 95.06 103 SER A N 1
ATOM 823 C CA . SER A 1 103 ? -18.004 7.426 3.361 1.00 95.06 103 SER A CA 1
ATOM 824 C C . SER A 1 103 ? -17.516 6.099 3.937 1.00 95.06 103 SER A C 1
ATOM 826 O O . SER A 1 103 ? -18.242 5.444 4.681 1.00 95.06 103 SER A O 1
ATOM 828 N N . LEU A 1 104 ? -16.292 5.691 3.605 1.00 95.38 104 LEU A N 1
ATOM 829 C CA . LEU A 1 104 ? -15.728 4.416 4.049 1.00 95.38 104 LEU A CA 1
ATOM 830 C C . LEU A 1 104 ? -15.361 4.428 5.537 1.00 95.38 104 LEU A C 1
ATOM 832 O O . LEU A 1 104 ? -15.428 3.391 6.197 1.00 95.38 104 LEU A O 1
ATOM 836 N N . SER A 1 105 ? -15.003 5.596 6.072 1.00 94.88 105 SER A N 1
ATOM 837 C CA . SER A 1 105 ? -14.548 5.761 7.454 1.00 94.88 105 SER A CA 1
ATOM 838 C C . SER A 1 105 ? -15.669 6.037 8.455 1.00 94.88 105 SER A C 1
ATOM 840 O O . SER A 1 105 ? -15.382 6.266 9.623 1.00 94.88 105 SER A O 1
ATOM 842 N N . GLN A 1 106 ? -16.948 5.975 8.066 1.00 92.06 106 GLN A N 1
ATOM 843 C CA . GLN A 1 106 ? -18.060 6.264 8.986 1.00 92.06 106 GLN A CA 1
ATOM 844 C C . GLN A 1 106 ? -18.090 5.335 10.207 1.00 92.06 106 GLN A C 1
ATOM 846 O O . GLN A 1 106 ? -18.288 5.799 11.325 1.00 92.06 106 GLN A O 1
ATOM 851 N N . ASN A 1 107 ? -17.861 4.037 9.991 1.00 90.75 107 ASN A N 1
ATOM 852 C CA . ASN A 1 107 ? -18.082 2.995 11.004 1.00 90.75 107 ASN A CA 1
ATOM 853 C C . ASN A 1 107 ? -16.851 2.115 11.261 1.00 90.75 107 ASN A C 1
ATOM 855 O O . ASN A 1 107 ? -16.947 1.105 11.955 1.00 90.75 107 ASN A O 1
ATOM 859 N N . ARG A 1 108 ? -15.710 2.433 10.644 1.00 93.62 108 ARG A N 1
ATOM 860 C CA . ARG A 1 108 ? -14.473 1.656 10.763 1.00 93.62 108 ARG A CA 1
ATOM 861 C C . ARG A 1 108 ? -13.247 2.529 10.504 1.00 93.62 108 ARG A C 1
ATOM 863 O O . ARG A 1 108 ? -13.385 3.537 9.805 1.00 93.62 108 ARG A O 1
ATOM 870 N N . PRO A 1 109 ? -12.063 2.120 10.983 1.00 95.75 109 PRO A N 1
ATOM 871 C CA . PRO A 1 109 ? -10.829 2.781 10.609 1.00 95.75 109 PRO A CA 1
ATOM 872 C C . PRO A 1 109 ? -10.484 2.460 9.158 1.00 95.75 109 PRO A C 1
ATOM 874 O O . PRO A 1 109 ? -10.584 1.312 8.712 1.00 95.75 109 PRO A O 1
ATOM 877 N N . VAL A 1 110 ? -10.080 3.489 8.422 1.00 97.38 110 VAL A N 1
ATOM 878 C CA . VAL A 1 110 ? -9.656 3.395 7.024 1.00 97.38 110 VAL A CA 1
ATOM 879 C C . VAL A 1 110 ? -8.207 3.828 6.924 1.00 97.38 110 VAL A C 1
ATOM 881 O O . VAL A 1 110 ? -7.837 4.902 7.390 1.00 97.38 110 VAL A O 1
ATOM 884 N N . TYR A 1 111 ? -7.412 2.991 6.282 1.00 97.88 111 TYR A N 1
ATOM 885 C CA . TYR A 1 111 ? -6.013 3.208 5.980 1.00 97.88 111 TYR A CA 1
ATOM 886 C C . TYR A 1 111 ? -5.855 3.308 4.467 1.00 97.88 111 TYR A C 1
ATOM 888 O O . TYR A 1 111 ? -6.399 2.482 3.740 1.00 97.88 111 TYR A O 1
ATOM 896 N N . ALA A 1 112 ? -5.094 4.279 3.982 1.00 97.88 112 ALA A N 1
ATOM 897 C CA . ALA A 1 112 ? -4.689 4.359 2.581 1.00 97.88 112 ALA A CA 1
ATOM 898 C C . ALA A 1 112 ? -3.172 4.497 2.504 1.00 97.88 112 ALA A C 1
ATOM 900 O O . ALA A 1 112 ? -2.589 5.251 3.284 1.00 97.88 112 ALA A O 1
ATOM 901 N N . LEU A 1 113 ? -2.541 3.776 1.579 1.00 97.75 113 LEU A N 1
ATOM 902 C CA . LEU A 1 113 ? -1.089 3.809 1.405 1.00 97.75 113 LEU A CA 1
ATOM 903 C C . LEU A 1 113 ? -0.709 4.473 0.103 1.00 97.75 113 LEU A C 1
ATOM 905 O O . LEU A 1 113 ? -1.322 4.188 -0.922 1.00 97.75 113 LEU A O 1
ATOM 909 N N . ASP A 1 114 ? 0.367 5.252 0.142 1.00 97.38 114 ASP A N 1
ATOM 910 C CA . ASP A 1 114 ? 1.224 5.382 -1.026 1.00 97.38 114 ASP A CA 1
ATOM 911 C C . ASP A 1 114 ? 2.062 4.099 -1.097 1.00 97.38 114 ASP A C 1
ATOM 913 O O . ASP A 1 114 ? 2.872 3.819 -0.210 1.00 97.38 114 ASP A O 1
ATOM 917 N N . ILE A 1 115 ? 1.844 3.279 -2.120 1.00 97.50 115 ILE A N 1
ATOM 918 C CA . ILE A 1 115 ? 2.569 2.014 -2.303 1.00 97.50 115 ILE A CA 1
ATOM 919 C C . ILE A 1 115 ? 4.070 2.316 -2.436 1.00 97.50 115 ILE A C 1
ATOM 921 O O . ILE A 1 115 ? 4.445 3.345 -2.999 1.00 97.50 115 ILE A O 1
ATOM 925 N N . LEU A 1 116 ? 4.941 1.438 -1.924 1.00 96.06 116 LEU A N 1
ATOM 926 C CA . LEU A 1 116 ? 6.396 1.562 -2.086 1.00 96.06 116 LEU A CA 1
ATOM 927 C C . LEU A 1 116 ? 6.742 1.860 -3.555 1.00 96.06 116 LEU A C 1
ATOM 929 O O . LEU A 1 116 ? 6.206 1.218 -4.448 1.00 96.06 116 LEU A O 1
ATOM 933 N N . GLY A 1 117 ? 7.598 2.841 -3.832 1.00 93.38 117 GLY A N 1
ATOM 934 C CA . GLY A 1 117 ? 7.885 3.283 -5.205 1.00 93.38 117 GLY A CA 1
ATOM 935 C C . GLY A 1 117 ? 6.955 4.379 -5.753 1.00 93.38 117 GLY A C 1
ATOM 936 O O . GLY A 1 117 ? 7.281 4.994 -6.772 1.00 93.38 117 GLY A O 1
ATOM 937 N N . PHE A 1 118 ? 5.842 4.680 -5.080 1.00 94.44 118 PHE A N 1
ATOM 938 C CA . PHE A 1 118 ? 4.815 5.630 -5.522 1.00 94.44 118 PHE A CA 1
ATOM 939 C C . PHE A 1 118 ? 4.537 6.728 -4.489 1.00 94.44 118 PHE A C 1
ATOM 941 O O . PHE A 1 118 ? 5.031 6.695 -3.363 1.00 94.44 118 PHE A O 1
ATOM 948 N N . GLY A 1 119 ? 3.766 7.740 -4.906 1.00 90.88 119 GLY A N 1
ATOM 949 C CA . GLY A 1 119 ? 3.363 8.862 -4.055 1.00 90.88 119 GLY A CA 1
ATOM 950 C C . GLY A 1 119 ? 4.543 9.513 -3.335 1.00 90.88 119 GLY A C 1
ATOM 951 O O . GLY A 1 119 ? 5.561 9.820 -3.959 1.00 90.88 119 GLY A O 1
ATOM 952 N N . LEU A 1 120 ? 4.426 9.699 -2.026 1.00 91.19 120 LEU A N 1
ATOM 953 C CA . LEU A 1 120 ? 5.511 10.203 -1.179 1.00 91.19 120 LEU A CA 1
ATOM 954 C C . LEU A 1 120 ? 6.236 9.089 -0.403 1.00 91.19 120 LEU A C 1
ATOM 956 O O . LEU A 1 120 ? 7.112 9.385 0.406 1.00 91.19 120 LEU A O 1
ATOM 960 N N . SER A 1 121 ? 5.919 7.816 -0.652 1.00 95.06 121 SER A N 1
ATOM 961 C CA . SER A 1 121 ? 6.674 6.689 -0.094 1.00 95.06 121 SER A CA 1
ATOM 962 C C . SER A 1 121 ? 8.084 6.600 -0.686 1.00 95.06 121 SER A C 1
ATOM 964 O O . SER A 1 121 ? 8.381 7.130 -1.765 1.00 95.06 121 SER A O 1
ATOM 966 N N . SER A 1 122 ? 8.973 5.902 0.024 1.00 93.88 122 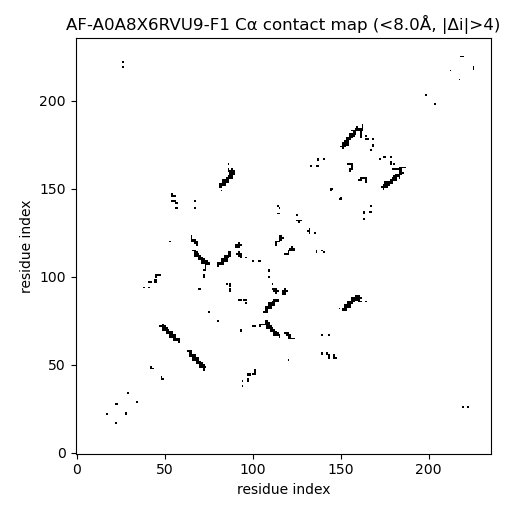SER A N 1
ATOM 967 C CA . SER A 1 122 ? 10.338 5.636 -0.436 1.00 93.88 122 SER A CA 1
ATOM 968 C C . SER A 1 122 ? 10.358 4.943 -1.800 1.00 93.88 122 SER A C 1
ATOM 970 O O . SER A 1 122 ? 9.464 4.169 -2.143 1.00 93.88 122 SER A O 1
ATOM 972 N N . ARG A 1 123 ? 11.412 5.208 -2.578 1.00 92.06 123 ARG A N 1
ATOM 973 C CA . ARG A 1 123 ? 11.605 4.682 -3.937 1.00 92.06 123 ARG A CA 1
ATOM 974 C C . ARG A 1 123 ? 12.897 3.871 -4.028 1.00 92.06 123 ARG A C 1
ATOM 976 O O . ARG A 1 123 ? 13.896 4.387 -4.527 1.00 92.06 123 ARG A O 1
ATOM 983 N N . PRO A 1 124 ? 12.910 2.636 -3.505 1.00 90.69 124 PRO A N 1
ATOM 984 C CA . PRO A 1 124 ? 14.080 1.781 -3.615 1.00 90.69 124 PRO A CA 1
ATOM 985 C C . PRO A 1 124 ? 14.312 1.330 -5.056 1.00 90.69 124 PRO A C 1
ATOM 987 O O . PRO A 1 124 ? 13.413 1.366 -5.901 1.00 90.69 124 PRO A O 1
ATOM 990 N N . ALA A 1 125 ? 15.523 0.846 -5.322 1.00 89.69 125 ALA A N 1
ATOM 991 C CA . ALA A 1 125 ? 15.786 0.078 -6.525 1.00 89.69 125 ALA A CA 1
ATOM 992 C C . ALA A 1 125 ? 15.113 -1.298 -6.391 1.00 89.69 125 ALA A C 1
ATOM 994 O O . ALA A 1 125 ? 15.557 -2.142 -5.613 1.00 89.69 125 ALA A O 1
ATOM 995 N N . PHE A 1 126 ? 14.029 -1.507 -7.136 1.00 89.88 126 PHE A N 1
ATOM 996 C CA . PHE A 1 126 ? 13.370 -2.808 -7.221 1.00 89.88 126 PHE A CA 1
ATOM 997 C C . PHE A 1 126 ? 14.214 -3.802 -8.024 1.00 89.88 126 PHE A C 1
ATOM 999 O O . PHE A 1 126 ? 15.005 -3.417 -8.894 1.00 89.88 126 PHE A O 1
ATOM 1006 N N . SER A 1 127 ? 14.025 -5.090 -7.739 1.00 92.44 127 SER A N 1
ATOM 1007 C CA . SER A 1 127 ? 14.611 -6.164 -8.535 1.00 92.44 127 SER A CA 1
ATOM 1008 C C . SER A 1 127 ? 14.165 -6.065 -9.995 1.00 92.44 127 SER A C 1
ATOM 1010 O O . SER A 1 127 ? 13.060 -5.623 -10.308 1.00 92.44 127 SER A O 1
ATOM 1012 N N . LYS A 1 128 ? 15.038 -6.497 -10.907 1.00 92.75 128 LYS A N 1
ATOM 1013 C CA . LYS A 1 128 ? 14.687 -6.668 -12.326 1.00 92.75 128 LYS A CA 1
ATOM 1014 C C . LYS A 1 128 ? 13.946 -7.979 -12.583 1.00 92.75 128 LYS A C 1
ATOM 1016 O O . LYS A 1 128 ? 13.360 -8.139 -13.649 1.00 92.75 128 LYS A O 1
ATOM 1021 N N . ASP A 1 129 ? 14.013 -8.905 -11.633 1.00 96.06 129 ASP A N 1
ATOM 1022 C CA . ASP A 1 129 ? 13.222 -10.125 -11.643 1.00 96.06 129 ASP A CA 1
ATOM 1023 C C . ASP A 1 129 ? 11.791 -9.822 -11.178 1.00 96.06 129 ASP A C 1
ATOM 1025 O O . ASP A 1 129 ? 11.594 -9.141 -10.169 1.00 96.06 129 ASP A O 1
ATOM 1029 N N . ALA A 1 130 ? 10.803 -10.301 -11.935 1.00 92.12 130 ALA A N 1
ATOM 1030 C CA . ALA A 1 130 ? 9.403 -9.954 -11.721 1.00 92.12 130 ALA A CA 1
ATOM 1031 C C . ALA A 1 130 ? 8.849 -10.509 -10.399 1.00 92.12 130 ALA A C 1
ATOM 1033 O O . ALA A 1 130 ? 8.126 -9.800 -9.701 1.00 92.12 130 ALA A O 1
ATOM 1034 N N . GLU A 1 131 ? 9.214 -11.739 -10.037 1.00 93.31 131 GLU A N 1
ATOM 1035 C CA . GLU A 1 131 ? 8.733 -12.397 -8.819 1.00 93.31 131 GLU A CA 1
ATOM 1036 C C . GLU A 1 131 ? 9.363 -11.765 -7.576 1.00 93.31 131 GLU A C 1
ATOM 1038 O O . GLU A 1 131 ? 8.686 -11.500 -6.580 1.00 93.31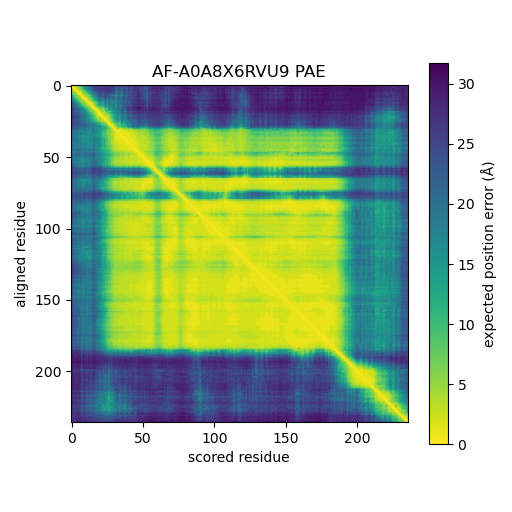 131 GLU A O 1
ATOM 1043 N N . LEU A 1 132 ? 10.658 -11.449 -7.637 1.00 94.31 132 LEU A N 1
ATOM 1044 C CA . LEU A 1 132 ? 11.326 -10.719 -6.563 1.00 94.31 132 LEU A CA 1
ATOM 1045 C C . LEU A 1 132 ? 10.756 -9.306 -6.405 1.00 94.31 132 LEU A C 1
ATOM 1047 O O . LEU A 1 132 ? 10.536 -8.868 -5.279 1.00 94.31 132 LEU A O 1
ATOM 1051 N N . ALA A 1 133 ? 10.481 -8.599 -7.504 1.00 94.25 133 ALA A N 1
ATOM 1052 C CA . ALA A 1 133 ? 9.884 -7.267 -7.445 1.00 94.25 133 ALA A CA 1
ATOM 1053 C C . ALA A 1 133 ? 8.473 -7.295 -6.836 1.00 94.25 133 ALA A C 1
ATOM 1055 O O . ALA A 1 133 ? 8.164 -6.473 -5.975 1.00 94.25 133 ALA A O 1
ATOM 1056 N N . GLU A 1 134 ? 7.631 -8.255 -7.228 1.00 95.50 134 GLU A N 1
ATOM 1057 C CA . GLU A 1 134 ? 6.321 -8.464 -6.602 1.00 95.50 134 GLU A CA 1
ATOM 1058 C C . GLU A 1 134 ? 6.451 -8.723 -5.101 1.00 95.50 134 GLU A C 1
ATOM 1060 O O . GLU A 1 134 ? 5.780 -8.068 -4.298 1.00 95.50 134 GLU A O 1
ATOM 1065 N N . ASN A 1 135 ? 7.351 -9.630 -4.713 1.00 95.81 135 ASN A N 1
ATOM 1066 C CA . ASN A 1 135 ? 7.604 -9.927 -3.309 1.00 95.81 135 ASN A CA 1
ATOM 1067 C C . ASN A 1 135 ? 8.036 -8.676 -2.534 1.00 95.81 135 ASN A C 1
ATOM 1069 O O . ASN A 1 135 ? 7.544 -8.466 -1.429 1.00 95.81 135 ASN A O 1
ATOM 1073 N N . GLN A 1 136 ? 8.863 -7.800 -3.114 1.00 95.31 136 GLN A N 1
ATOM 1074 C CA . GLN A 1 136 ? 9.240 -6.528 -2.486 1.00 95.31 136 GLN A CA 1
ATOM 1075 C C . GLN A 1 136 ? 8.026 -5.623 -2.222 1.00 95.31 136 GLN A C 1
ATOM 1077 O O . GLN A 1 136 ? 7.928 -5.024 -1.149 1.00 95.31 136 GLN A O 1
ATOM 1082 N N . PHE A 1 137 ? 7.066 -5.538 -3.150 1.00 96.69 137 PHE A N 1
ATOM 1083 C CA . PHE A 1 137 ? 5.823 -4.796 -2.906 1.00 96.69 137 PHE A CA 1
ATOM 1084 C C . PHE A 1 137 ? 4.991 -5.439 -1.790 1.00 96.69 137 PHE A C 1
ATOM 1086 O O . PHE A 1 137 ? 4.559 -4.744 -0.869 1.00 96.69 137 PHE A O 1
ATOM 1093 N N . VAL A 1 138 ? 4.784 -6.754 -1.841 1.00 97.75 138 VAL A N 1
ATOM 1094 C CA . VAL A 1 138 ? 3.953 -7.488 -0.873 1.00 97.75 138 VAL A CA 1
ATOM 1095 C C . VAL A 1 138 ? 4.542 -7.426 0.543 1.00 97.75 138 VAL A C 1
ATOM 1097 O O . VAL A 1 138 ? 3.823 -7.119 1.496 1.00 97.75 138 VAL A O 1
ATOM 1100 N N . GLU A 1 139 ? 5.850 -7.634 0.691 1.00 96.75 139 GLU A N 1
ATOM 1101 C CA . GLU A 1 139 ? 6.550 -7.555 1.983 1.00 96.75 139 GLU A CA 1
ATOM 1102 C C . GLU A 1 139 ? 6.568 -6.133 2.552 1.00 96.75 139 GLU A C 1
ATOM 1104 O O . GLU A 1 139 ? 6.532 -5.948 3.772 1.00 96.75 139 GLU A O 1
ATOM 1109 N N . SER A 1 140 ? 6.558 -5.105 1.695 1.00 96.81 140 SER A N 1
ATOM 1110 C CA . SER A 1 140 ? 6.441 -3.716 2.153 1.00 96.81 140 SER A CA 1
ATOM 1111 C C . SER A 1 140 ? 5.093 -3.448 2.833 1.00 96.81 140 SER A C 1
ATOM 1113 O O . SER A 1 140 ? 5.048 -2.807 3.886 1.00 96.81 140 SER A O 1
ATOM 1115 N N . ILE A 1 141 ? 4.007 -4.011 2.288 1.00 98.06 141 ILE A N 1
ATOM 1116 C CA . ILE A 1 141 ? 2.657 -3.925 2.863 1.00 98.06 141 ILE A CA 1
ATOM 1117 C C . ILE A 1 141 ? 2.605 -4.703 4.182 1.00 98.06 141 ILE A C 1
ATOM 1119 O O . ILE A 1 141 ? 2.055 -4.211 5.167 1.00 98.06 141 ILE A O 1
ATOM 1123 N N . GLU A 1 142 ? 3.220 -5.887 4.237 1.00 97.88 142 GLU A N 1
ATOM 1124 C CA . GLU A 1 142 ? 3.273 -6.701 5.456 1.00 97.88 142 GLU A CA 1
ATOM 1125 C C . GLU A 1 142 ? 4.084 -6.033 6.572 1.00 97.88 142 GLU A C 1
ATOM 1127 O O . GLU A 1 142 ? 3.666 -6.004 7.734 1.00 97.88 142 GLU A O 1
ATOM 1132 N N . SER A 1 143 ? 5.231 -5.456 6.224 1.00 96.25 143 SER A N 1
ATOM 1133 C CA . SER A 1 143 ? 6.076 -4.709 7.155 1.00 96.25 143 SER A CA 1
ATOM 1134 C C . SER A 1 143 ? 5.340 -3.497 7.712 1.00 96.25 143 SER A C 1
ATOM 1136 O O . SER A 1 143 ? 5.343 -3.276 8.926 1.00 96.25 143 SER A O 1
ATOM 1138 N N . TRP A 1 144 ? 4.645 -2.753 6.848 1.00 97.44 144 TRP A N 1
ATOM 1139 C CA . TRP A 1 144 ? 3.784 -1.651 7.263 1.00 97.44 144 TRP A CA 1
ATOM 1140 C C . TRP A 1 144 ? 2.672 -2.128 8.209 1.00 97.44 144 TRP A C 1
ATOM 1142 O O . TRP A 1 144 ? 2.511 -1.578 9.302 1.00 97.44 144 TRP A O 1
ATOM 1152 N N . ARG A 1 145 ? 1.955 -3.203 7.852 1.00 97.06 145 ARG A N 1
ATOM 1153 C CA . ARG A 1 145 ? 0.867 -3.775 8.661 1.00 97.06 145 ARG A CA 1
ATOM 1154 C C . ARG A 1 145 ? 1.345 -4.137 10.065 1.00 97.06 145 ARG A C 1
ATOM 1156 O O . ARG A 1 145 ? 0.695 -3.770 11.046 1.00 97.06 145 ARG A O 1
ATOM 1163 N N . LYS A 1 146 ? 2.482 -4.836 10.165 1.00 96.38 146 LYS A N 1
ATOM 1164 C CA . LYS A 1 146 ? 3.106 -5.224 11.442 1.00 96.38 146 LYS A CA 1
ATOM 1165 C C . LYS A 1 146 ? 3.422 -4.007 12.309 1.00 96.38 146 LYS A C 1
ATOM 1167 O O . LYS A 1 146 ? 3.142 -4.035 13.502 1.00 96.38 146 LYS A O 1
ATOM 1172 N N . LYS A 1 147 ? 3.965 -2.939 11.719 1.00 95.31 147 LYS A N 1
ATOM 1173 C CA . LYS A 1 147 ? 4.324 -1.703 12.436 1.00 95.31 147 LYS A CA 1
ATOM 1174 C C . LYS A 1 147 ? 3.110 -0.937 12.950 1.00 95.31 147 LYS A C 1
ATOM 1176 O O . LYS A 1 147 ? 3.159 -0.411 14.056 1.00 95.31 147 LYS A O 1
ATOM 1181 N N . VAL A 1 148 ? 2.026 -0.903 12.178 1.00 93.56 148 VAL A N 1
ATOM 1182 C CA . VAL A 1 148 ? 0.761 -0.266 12.588 1.00 93.56 148 VAL A CA 1
ATOM 1183 C C . VAL A 1 148 ? -0.054 -1.162 13.535 1.00 93.56 148 VAL A C 1
ATOM 1185 O O . VAL A 1 148 ? -0.948 -0.682 14.226 1.00 93.56 148 VAL A O 1
ATOM 1188 N N . GLY A 1 149 ? 0.275 -2.454 13.623 1.00 93.75 149 GLY A N 1
ATOM 1189 C CA . GLY A 1 149 ? -0.339 -3.395 14.560 1.00 93.75 149 GLY A CA 1
ATOM 1190 C C . GLY A 1 149 ? -1.684 -3.960 14.094 1.00 93.75 149 GLY A C 1
ATOM 1191 O O . GLY A 1 149 ? -2.479 -4.416 14.918 1.00 93.75 149 GLY A O 1
ATOM 1192 N N . LEU A 1 150 ? -1.963 -3.953 12.786 1.00 93.75 150 LEU A N 1
ATOM 1193 C CA . LEU A 1 150 ? -3.218 -4.487 12.249 1.00 93.75 150 LEU A CA 1
ATOM 1194 C C . LEU A 1 150 ? -3.190 -6.017 12.228 1.00 93.75 150 LEU A C 1
ATOM 1196 O O . LEU A 1 150 ? -2.459 -6.611 11.442 1.00 93.75 150 LEU A O 1
ATOM 1200 N N . LYS A 1 151 ? -4.007 -6.672 13.061 1.00 93.88 151 LYS A N 1
ATOM 1201 C CA . LYS A 1 151 ? -4.084 -8.144 13.104 1.00 93.88 151 LYS A CA 1
ATOM 1202 C C . LYS A 1 151 ? -4.801 -8.727 11.888 1.00 93.88 151 LYS A C 1
ATOM 1204 O O . LYS A 1 151 ? -4.206 -9.509 11.161 1.00 93.88 151 LYS A O 1
ATOM 1209 N N . GLN A 1 152 ? -6.054 -8.328 11.675 1.00 95.81 152 GLN A N 1
ATOM 1210 C CA . GLN A 1 152 ? -6.846 -8.696 10.503 1.00 95.81 152 GLN A CA 1
ATOM 1211 C C . GLN A 1 152 ? -7.575 -7.469 9.959 1.00 95.81 152 GLN A C 1
ATOM 1213 O O . GLN A 1 152 ? -8.006 -6.616 10.737 1.00 95.81 152 GLN A O 1
ATOM 1218 N N . PHE A 1 153 ? -7.726 -7.376 8.641 1.00 97.75 153 PHE A N 1
ATOM 1219 C CA . PHE A 1 153 ? -8.319 -6.211 7.980 1.00 97.75 153 PHE A CA 1
ATOM 1220 C C . PHE A 1 153 ? -8.994 -6.592 6.658 1.00 97.75 153 PHE A C 1
ATOM 1222 O O . PHE A 1 153 ? -8.802 -7.684 6.124 1.00 97.75 153 PHE A O 1
ATOM 1229 N N . ILE A 1 154 ? -9.830 -5.696 6.142 1.00 98.56 154 ILE A N 1
ATOM 1230 C CA . ILE A 1 154 ? -10.345 -5.749 4.774 1.00 98.56 154 ILE A CA 1
ATOM 1231 C C . ILE A 1 154 ? -9.310 -5.097 3.869 1.00 98.56 154 ILE A C 1
ATOM 1233 O O . ILE A 1 154 ? -8.871 -3.985 4.154 1.00 98.56 154 ILE A O 1
ATOM 1237 N N . LEU A 1 155 ? -8.951 -5.761 2.779 1.00 98.81 155 LEU A N 1
ATOM 1238 C CA . LEU A 1 155 ? -8.011 -5.239 1.799 1.00 98.81 155 LEU A CA 1
ATOM 1239 C C . LEU A 1 155 ? -8.745 -4.894 0.509 1.00 98.81 155 LEU A C 1
ATOM 1241 O O . LEU A 1 155 ? -9.369 -5.758 -0.102 1.00 98.81 155 LEU A O 1
ATOM 1245 N N . LEU A 1 156 ? -8.670 -3.632 0.101 1.00 98.69 156 LEU A N 1
ATOM 1246 C CA . LEU A 1 156 ? -9.213 -3.137 -1.155 1.00 98.69 156 LEU A CA 1
ATOM 1247 C C . LEU A 1 156 ? -8.074 -2.657 -2.045 1.00 98.69 156 LEU A C 1
ATOM 1249 O O . LEU A 1 156 ? -7.280 -1.809 -1.641 1.00 98.69 156 LEU A O 1
ATOM 1253 N N . GLY A 1 157 ? -8.019 -3.168 -3.271 1.00 98.38 157 GLY A N 1
ATOM 1254 C CA . GLY A 1 157 ? -7.046 -2.737 -4.268 1.00 98.38 157 GLY A CA 1
ATOM 1255 C C . GLY A 1 157 ? -7.697 -2.303 -5.577 1.00 98.38 157 GLY A C 1
ATOM 1256 O O . GLY A 1 157 ? -8.588 -2.988 -6.080 1.00 98.38 157 GLY A O 1
ATOM 1257 N N . HIS A 1 158 ? -7.226 -1.185 -6.139 1.00 98.00 158 HIS A N 1
ATOM 1258 C CA . HIS A 1 158 ? -7.637 -0.694 -7.458 1.00 98.00 158 HIS A CA 1
ATOM 1259 C C . HIS A 1 158 ? -6.547 -0.910 -8.515 1.00 98.00 158 HIS A C 1
ATOM 1261 O O . HIS A 1 158 ? -5.393 -0.544 -8.277 1.00 98.00 158 HIS A O 1
ATOM 1267 N N . SER A 1 159 ? -6.886 -1.447 -9.694 1.00 96.31 159 SER A N 1
ATOM 1268 C CA . SER A 1 159 ? -5.935 -1.653 -10.801 1.00 96.31 159 SER A CA 1
ATOM 1269 C C . SER A 1 159 ? -4.694 -2.447 -10.353 1.00 96.31 159 SER A C 1
ATOM 1271 O O . SER A 1 159 ? -4.830 -3.570 -9.863 1.00 96.31 159 SER A O 1
ATOM 1273 N N . MET A 1 160 ? -3.485 -1.886 -10.460 1.00 96.31 160 MET A N 1
ATOM 1274 C CA . MET A 1 160 ? -2.250 -2.481 -9.921 1.00 96.31 160 MET A CA 1
ATOM 1275 C C . MET A 1 160 ? -2.335 -2.766 -8.410 1.00 96.31 160 MET A C 1
ATOM 1277 O O . MET A 1 160 ? -1.816 -3.773 -7.941 1.00 96.31 160 MET A O 1
ATOM 1281 N N . GLY A 1 161 ? -3.027 -1.929 -7.637 1.00 97.81 161 GLY A N 1
ATOM 1282 C CA . GLY A 1 161 ? -3.282 -2.192 -6.222 1.00 97.81 161 GLY A CA 1
ATOM 1283 C C . GLY A 1 161 ? -4.157 -3.426 -6.010 1.00 97.81 161 GLY A C 1
ATOM 1284 O O . GLY A 1 161 ? -3.991 -4.115 -5.012 1.00 97.81 161 GLY A O 1
ATOM 1285 N N . GLY A 1 162 ? -5.050 -3.745 -6.954 1.00 97.81 162 GLY A N 1
ATOM 1286 C CA . GLY A 1 162 ? -5.863 -4.967 -6.948 1.00 97.81 162 GLY A CA 1
ATOM 1287 C C . GLY A 1 162 ? -5.028 -6.226 -7.180 1.00 97.81 162 GLY A C 1
ATOM 1288 O O . GLY A 1 162 ? -5.191 -7.209 -6.461 1.00 97.81 162 GLY A O 1
ATOM 1289 N N . TYR A 1 163 ? -4.076 -6.161 -8.114 1.00 97.25 163 TYR A N 1
ATOM 1290 C CA . TYR A 1 163 ? -3.071 -7.209 -8.311 1.00 97.25 163 TYR A CA 1
ATOM 1291 C C . TYR A 1 163 ? -2.289 -7.489 -7.020 1.00 97.25 163 TYR A C 1
ATOM 1293 O O . TYR A 1 163 ? -2.262 -8.615 -6.528 1.00 97.25 163 TYR A O 1
ATOM 1301 N N . LEU A 1 164 ? -1.721 -6.437 -6.422 1.00 98.00 164 LEU A N 1
ATOM 1302 C CA . LEU A 1 164 ? -0.942 -6.547 -5.187 1.00 98.00 164 LEU A CA 1
ATOM 1303 C C . LEU A 1 164 ? -1.794 -7.004 -3.999 1.00 98.00 164 LEU A C 1
ATOM 1305 O O . LEU A 1 164 ? -1.320 -7.771 -3.167 1.00 98.00 164 LEU A O 1
ATOM 1309 N N . ALA A 1 165 ? -3.056 -6.576 -3.928 1.00 98.44 165 ALA A N 1
ATOM 1310 C CA . ALA A 1 165 ? -3.996 -7.029 -2.910 1.00 98.44 165 ALA A CA 1
ATOM 1311 C C . ALA A 1 165 ? -4.258 -8.539 -3.000 1.00 98.44 165 ALA A C 1
ATOM 1313 O O . ALA A 1 165 ? -4.300 -9.222 -1.974 1.00 98.44 165 ALA A O 1
ATOM 1314 N N . ALA A 1 166 ? -4.401 -9.072 -4.214 1.00 98.06 166 ALA A N 1
ATOM 1315 C CA . ALA A 1 166 ? -4.556 -10.503 -4.429 1.00 98.06 166 ALA A CA 1
ATOM 1316 C C . ALA A 1 166 ? -3.279 -11.276 -4.071 1.00 98.06 166 ALA A C 1
ATOM 1318 O O . ALA A 1 166 ? -3.357 -12.219 -3.285 1.00 98.06 166 ALA A O 1
ATOM 1319 N N . ALA A 1 167 ? -2.114 -10.835 -4.556 1.00 97.75 167 ALA A N 1
ATOM 1320 C CA . ALA A 1 167 ? -0.823 -11.443 -4.221 1.00 97.75 167 ALA A CA 1
ATOM 1321 C C . ALA A 1 167 ? -0.577 -11.462 -2.699 1.00 97.75 167 ALA A C 1
ATOM 1323 O O . ALA A 1 167 ? -0.250 -12.500 -2.121 1.00 97.75 167 ALA A O 1
ATOM 1324 N N . TYR A 1 168 ? -0.844 -10.341 -2.019 1.00 98.56 168 TYR A N 1
ATOM 1325 C CA . TYR A 1 168 ? -0.777 -10.250 -0.560 1.00 98.56 168 TYR A CA 1
ATOM 1326 C C . TYR A 1 168 ? -1.727 -11.241 0.127 1.00 98.56 168 TYR A C 1
ATOM 1328 O O . TYR A 1 168 ? -1.328 -11.924 1.068 1.00 98.56 168 TYR A O 1
ATOM 1336 N N . SER A 1 169 ? -2.972 -11.350 -0.345 1.00 98.44 169 SER A N 1
ATOM 1337 C CA . SER A 1 169 ? -3.979 -12.241 0.252 1.00 98.44 169 SER A CA 1
ATOM 1338 C C . SER A 1 169 ? -3.637 -13.722 0.081 1.00 98.44 169 SER A C 1
ATOM 1340 O O . SER A 1 169 ? -3.960 -14.519 0.956 1.00 98.44 169 SER A O 1
ATOM 1342 N N . ILE A 1 170 ? -2.969 -14.092 -1.015 1.00 97.81 170 ILE A N 1
ATOM 1343 C CA . ILE A 1 170 ? -2.466 -15.455 -1.237 1.00 97.81 170 ILE A CA 1
ATOM 1344 C C . ILE A 1 170 ? -1.338 -15.774 -0.252 1.00 97.81 170 ILE A C 1
ATOM 1346 O O . ILE A 1 170 ? -1.305 -16.866 0.312 1.00 97.81 170 ILE A O 1
ATOM 1350 N N . LYS A 1 171 ? -0.422 -14.824 -0.027 1.00 98.31 171 LYS A N 1
ATOM 1351 C CA . LYS A 1 171 ? 0.742 -15.016 0.849 1.00 98.31 171 LYS A CA 1
ATOM 1352 C C . LYS A 1 171 ? 0.395 -14.958 2.341 1.00 98.31 171 LYS A C 1
ATOM 1354 O O . LYS A 1 171 ? 0.988 -15.692 3.127 1.00 98.31 171 LYS A O 1
ATOM 1359 N N . TYR A 1 172 ? -0.565 -14.118 2.732 1.00 98.44 172 TYR A N 1
ATOM 1360 C CA . TYR A 1 172 ? -0.989 -13.923 4.126 1.00 98.44 172 TYR A CA 1
ATOM 1361 C C . TYR A 1 172 ? -2.514 -14.023 4.304 1.00 98.44 172 TYR A C 1
ATOM 1363 O O . TYR A 1 172 ? -3.151 -13.054 4.738 1.00 98.44 172 TYR A O 1
ATOM 1371 N N . PRO A 1 173 ? -3.127 -15.183 4.010 1.00 98.19 173 PRO A N 1
ATOM 1372 C CA . PRO A 1 173 ? -4.581 -15.337 4.054 1.00 98.19 173 PRO A CA 1
ATOM 1373 C C . PRO A 1 173 ? -5.159 -15.070 5.450 1.00 98.19 173 PRO A C 1
ATOM 1375 O O . PRO A 1 173 ? -6.213 -14.451 5.576 1.00 98.19 173 PRO A O 1
ATOM 1378 N N . ASP A 1 174 ? -4.427 -15.433 6.508 1.00 98.25 174 ASP A N 1
ATOM 1379 C CA . ASP A 1 174 ? -4.861 -15.252 7.899 1.00 98.25 174 ASP A CA 1
ATOM 1380 C C . ASP A 1 174 ? -4.992 -13.781 8.317 1.00 98.25 174 ASP A C 1
ATOM 1382 O O . ASP A 1 174 ? -5.687 -13.473 9.287 1.00 98.25 174 ASP A O 1
ATOM 1386 N N . ASN A 1 175 ? -4.367 -12.851 7.589 1.00 98.12 175 ASN A N 1
ATOM 1387 C CA . ASN A 1 175 ? -4.455 -11.418 7.869 1.00 98.12 175 ASN A CA 1
ATOM 1388 C C . ASN A 1 175 ? -5.685 -10.764 7.206 1.00 98.12 175 ASN A C 1
ATOM 1390 O O . ASN A 1 175 ? -6.016 -9.616 7.518 1.00 98.12 175 ASN A O 1
ATOM 1394 N N . ILE A 1 176 ? -6.377 -11.462 6.301 1.00 98.44 176 ILE A N 1
ATOM 1395 C CA . ILE A 1 176 ? -7.430 -10.889 5.458 1.00 98.44 176 ILE A CA 1
ATOM 1396 C C . ILE A 1 176 ? -8.814 -11.339 5.925 1.00 98.44 176 ILE A C 1
ATOM 1398 O O . ILE A 1 176 ? -9.140 -12.520 5.942 1.00 98.44 176 ILE A O 1
ATOM 1402 N N . LYS A 1 177 ? -9.673 -10.373 6.271 1.00 97.94 177 LYS A N 1
ATOM 1403 C CA . LYS A 1 177 ? -11.105 -10.624 6.512 1.00 97.94 177 LYS A CA 1
ATOM 1404 C C . LYS A 1 177 ? -11.889 -10.705 5.211 1.00 97.94 177 LYS A C 1
ATOM 1406 O O . LYS A 1 177 ? -12.708 -11.599 5.039 1.00 97.94 177 LYS A O 1
ATOM 1411 N N . HIS A 1 178 ? -11.650 -9.746 4.321 1.00 98.31 178 HIS A N 1
ATOM 1412 C CA . HIS A 1 178 ? -12.276 -9.668 3.007 1.00 98.31 178 HIS A CA 1
ATOM 1413 C C . HIS A 1 178 ? -11.299 -9.040 2.016 1.00 98.31 178 HIS A C 1
ATOM 1415 O O . HIS A 1 178 ? -10.556 -8.126 2.377 1.00 98.31 178 HIS A O 1
ATOM 1421 N N . LEU A 1 179 ? -11.349 -9.508 0.772 1.00 98.56 179 LEU A N 1
ATOM 1422 C CA . LEU A 1 179 ? -10.630 -8.936 -0.359 1.00 98.56 179 LEU A CA 1
ATOM 1423 C C . LEU A 1 179 ? -11.636 -8.250 -1.288 1.00 98.56 179 LEU A C 1
ATOM 1425 O O . LEU A 1 179 ? -12.631 -8.856 -1.681 1.00 98.56 179 LEU A O 1
ATOM 1429 N N . ILE A 1 180 ? -11.377 -6.992 -1.634 1.00 98.50 180 ILE A N 1
ATOM 1430 C CA . ILE A 1 180 ? -12.177 -6.198 -2.568 1.00 98.50 180 ILE A CA 1
ATOM 1431 C C . ILE A 1 180 ? -11.280 -5.809 -3.743 1.00 98.50 180 ILE A C 1
ATOM 1433 O O . ILE A 1 180 ? -10.267 -5.130 -3.571 1.00 98.50 180 ILE A O 1
ATOM 1437 N N . LEU A 1 181 ? -11.665 -6.225 -4.946 1.00 97.94 181 LEU A N 1
ATOM 1438 C CA . LEU A 1 181 ? -10.937 -5.926 -6.173 1.00 97.94 181 LEU A CA 1
ATOM 1439 C C . LEU A 1 181 ? -11.738 -4.925 -7.006 1.00 97.94 181 LEU A C 1
ATOM 1441 O O . LEU A 1 181 ? -12.813 -5.250 -7.506 1.00 97.94 181 LEU A O 1
ATOM 1445 N N . ALA A 1 182 ? -11.220 -3.708 -7.139 1.00 96.31 182 ALA A N 1
ATOM 1446 C CA . ALA A 1 182 ? -11.816 -2.658 -7.955 1.00 96.31 182 ALA A CA 1
ATOM 1447 C C . ALA A 1 182 ? -11.049 -2.559 -9.279 1.00 96.31 182 ALA A C 1
ATOM 1449 O O . ALA A 1 182 ? -9.941 -2.032 -9.306 1.00 96.31 182 ALA A O 1
ATOM 1450 N N . ASP A 1 183 ? -11.621 -3.096 -10.356 1.00 94.75 183 ASP A N 1
ATOM 1451 C CA . ASP A 1 183 ? -10.999 -3.119 -11.691 1.00 94.75 183 ASP A CA 1
ATOM 1452 C C . ASP A 1 183 ? -9.519 -3.581 -11.665 1.00 94.75 183 ASP A C 1
ATOM 1454 O O . ASP A 1 183 ? -8.610 -2.813 -11.988 1.00 94.75 183 ASP A O 1
ATOM 1458 N N . PRO A 1 184 ? -9.224 -4.793 -11.150 1.00 94.44 184 PRO A N 1
ATOM 1459 C CA . PRO A 1 184 ? -7.856 -5.206 -10.860 1.00 94.44 184 PRO A CA 1
ATOM 1460 C C . PRO A 1 184 ? -7.058 -5.542 -12.129 1.00 94.44 184 PRO A C 1
ATOM 1462 O O . PRO A 1 184 ? -7.548 -6.189 -13.055 1.00 94.44 184 PRO A O 1
ATOM 1465 N N . TRP A 1 185 ? -5.768 -5.202 -12.130 1.00 90.56 185 TRP A N 1
ATOM 1466 C CA . TRP A 1 185 ? -4.830 -5.710 -13.134 1.00 90.56 185 TRP A CA 1
ATOM 1467 C C . TRP A 1 185 ? -4.474 -7.178 -12.834 1.00 90.56 185 TRP A C 1
ATOM 1469 O O . TRP A 1 185 ? -4.473 -7.604 -11.683 1.00 90.56 185 TRP A O 1
ATOM 1479 N N . GLY A 1 186 ? -4.159 -7.960 -13.868 1.00 80.50 186 GLY A N 1
ATOM 1480 C CA . GLY A 1 186 ? -3.614 -9.313 -13.740 1.00 80.50 186 GLY A CA 1
ATOM 1481 C C . GLY A 1 186 ? -4.666 -10.419 -13.737 1.00 80.50 186 GLY A C 1
ATOM 1482 O O . GLY A 1 186 ? -4.307 -11.579 -13.576 1.00 80.50 186 GLY A O 1
ATOM 1483 N N . PHE A 1 187 ? -5.936 -10.083 -13.985 1.00 77.81 187 PHE A N 1
ATOM 1484 C CA . PHE A 1 187 ? -7.043 -11.035 -14.103 1.00 77.81 187 PHE A CA 1
ATOM 1485 C C . PHE A 1 187 ? -7.573 -11.083 -15.543 1.00 77.81 187 PHE A C 1
ATOM 1487 O O . PHE A 1 187 ? -8.684 -10.618 -15.805 1.00 77.81 187 PHE A O 1
ATOM 1494 N N . PRO A 1 188 ? -6.783 -11.578 -16.517 1.00 69.56 188 PRO A N 1
ATOM 1495 C CA . PRO A 1 188 ? -7.291 -11.746 -17.867 1.00 69.56 188 PRO A CA 1
ATOM 1496 C C . PRO A 1 188 ? -8.462 -12.730 -17.842 1.00 69.56 188 PRO A C 1
ATOM 1498 O O . PRO A 1 188 ? -8.415 -13.754 -17.157 1.00 69.56 188 PRO A O 1
ATOM 1501 N N . ILE A 1 189 ? -9.502 -12.439 -18.624 1.00 67.44 189 ILE A N 1
ATOM 1502 C CA . ILE A 1 189 ? -10.527 -13.435 -18.930 1.00 67.44 189 ILE A CA 1
ATOM 1503 C C . ILE A 1 189 ? -9.786 -14.624 -19.539 1.00 67.44 189 ILE A C 1
ATOM 1505 O O . ILE A 1 189 ? -9.062 -14.461 -20.525 1.00 67.44 189 ILE A O 1
ATOM 1509 N N . GLN A 1 190 ? -9.924 -15.801 -18.926 1.00 57.03 190 GLN A N 1
ATOM 1510 C CA . GLN A 1 190 ? -9.365 -17.033 -19.460 1.00 57.03 190 GLN A CA 1
ATOM 1511 C C . GLN A 1 190 ? -10.188 -17.423 -20.686 1.00 57.03 190 GLN A C 1
ATOM 1513 O O . GLN A 1 190 ? -11.062 -18.281 -20.641 1.00 57.03 190 GLN A O 1
ATOM 1518 N N . ASP A 1 191 ? -9.944 -16.729 -21.790 1.00 57.09 191 ASP A N 1
ATOM 1519 C CA . ASP A 1 191 ? -10.478 -17.124 -23.068 1.00 57.09 191 ASP A CA 1
ATOM 1520 C C . ASP A 1 191 ? -9.621 -18.294 -23.559 1.00 57.09 191 ASP A C 1
ATOM 1522 O O . ASP A 1 191 ? -8.517 -18.124 -24.092 1.00 57.09 191 ASP A O 1
ATOM 1526 N N . SER A 1 192 ? -10.137 -19.512 -23.370 1.00 54.66 192 SER A N 1
ATOM 1527 C CA . SER A 1 192 ? -9.628 -20.724 -24.024 1.00 54.66 192 SER A CA 1
ATOM 1528 C C . SER A 1 192 ? -9.646 -20.609 -25.557 1.00 54.66 192 SER A C 1
ATOM 1530 O O . SER A 1 192 ? -9.133 -21.486 -26.246 1.00 54.66 192 SER A O 1
ATOM 1532 N N . SER A 1 193 ? -10.211 -19.525 -26.097 1.00 57.03 193 SER A N 1
ATOM 1533 C CA . SER A 1 193 ? -10.173 -19.122 -27.494 1.00 57.03 193 SER A CA 1
ATOM 1534 C C . SER A 1 193 ? -9.447 -17.793 -2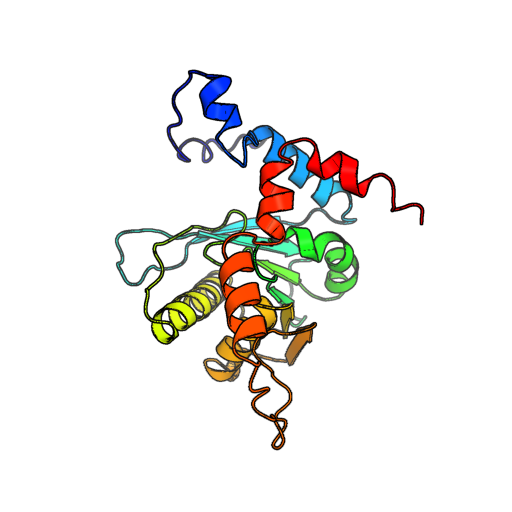7.726 1.00 57.03 193 SER A C 1
ATOM 1536 O O . SER A 1 193 ? -9.811 -17.053 -28.641 1.00 57.03 193 SER A O 1
ATOM 1538 N N . THR A 1 194 ? -8.364 -17.510 -26.983 1.00 54.12 194 THR A N 1
ATOM 1539 C CA . THR A 1 194 ? -7.365 -16.511 -27.409 1.00 54.12 194 THR A CA 1
ATOM 1540 C C . THR A 1 194 ? -6.804 -16.917 -28.774 1.00 54.12 194 THR A C 1
ATOM 1542 O O . THR A 1 194 ? -5.746 -17.531 -28.913 1.00 54.12 194 THR A O 1
ATOM 1545 N N . ARG A 1 195 ? -7.537 -16.566 -29.835 1.00 54.25 195 ARG A N 1
ATOM 1546 C CA . ARG A 1 195 ? -7.035 -16.492 -31.196 1.00 54.25 195 ARG A CA 1
ATOM 1547 C C . ARG A 1 195 ? -5.807 -15.613 -31.083 1.00 54.25 195 ARG A C 1
ATOM 1549 O O . ARG A 1 195 ? -5.927 -14.420 -30.811 1.00 54.25 195 ARG A O 1
ATOM 1556 N N . LYS A 1 196 ? -4.625 -16.202 -31.272 1.00 55.81 196 LYS A N 1
ATOM 1557 C CA . LYS A 1 196 ? -3.439 -15.435 -31.639 1.00 55.81 196 LYS A CA 1
ATOM 1558 C C . LYS A 1 196 ? -3.873 -14.597 -32.833 1.00 55.81 196 LYS A C 1
ATOM 1560 O O . LYS A 1 196 ? -4.069 -15.133 -33.920 1.00 55.81 196 LYS A O 1
ATOM 1565 N N . ILE A 1 197 ? -4.125 -13.310 -32.616 1.00 60.75 197 ILE A N 1
ATOM 1566 C CA . ILE A 1 197 ? -4.345 -12.382 -33.713 1.00 60.75 197 ILE A CA 1
ATOM 1567 C C . ILE A 1 197 ? -2.981 -12.299 -34.385 1.00 60.75 197 ILE A C 1
ATOM 1569 O O . ILE A 1 197 ? -2.091 -11.570 -33.944 1.00 60.75 197 ILE A O 1
ATOM 1573 N N . GLU A 1 198 ? -2.771 -13.134 -35.398 1.00 69.31 198 GLU A N 1
ATOM 1574 C CA . GLU A 1 198 ? -1.593 -13.046 -36.237 1.00 69.31 198 GLU A CA 1
ATOM 1575 C C . GLU A 1 198 ? -1.725 -11.774 -37.057 1.00 69.31 198 GLU A C 1
ATOM 1577 O O . GLU A 1 198 ? -2.330 -11.739 -38.126 1.00 69.31 198 GLU A O 1
ATOM 1582 N N . LEU A 1 199 ? -1.198 -10.685 -36.501 1.00 78.25 199 LEU A N 1
ATOM 1583 C CA . LEU A 1 199 ? -1.155 -9.422 -37.208 1.00 78.25 199 LEU A CA 1
ATOM 1584 C C . LEU A 1 199 ? -0.369 -9.630 -38.515 1.00 78.25 199 LEU A C 1
ATOM 1586 O O . LEU A 1 199 ? 0.759 -10.148 -38.464 1.00 78.25 199 LEU A O 1
ATOM 1590 N N . PRO A 1 200 ? -0.925 -9.231 -39.672 1.00 85.19 200 PRO A N 1
ATOM 1591 C CA . PRO A 1 200 ? -0.201 -9.281 -40.933 1.00 85.19 200 PRO A CA 1
ATOM 1592 C C . PRO A 1 200 ? 1.070 -8.427 -40.842 1.00 85.19 200 PRO A C 1
ATOM 1594 O O . PRO A 1 200 ? 1.158 -7.497 -40.035 1.00 85.19 200 PRO A O 1
ATOM 1597 N N . LEU A 1 201 ? 2.075 -8.744 -41.665 1.00 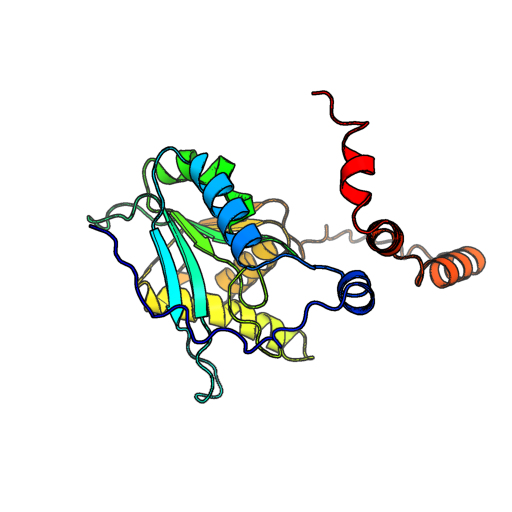83.81 201 LEU A N 1
ATOM 1598 C CA . LEU A 1 201 ? 3.415 -8.143 -41.572 1.00 83.81 201 LEU A CA 1
ATOM 1599 C C . LEU A 1 201 ? 3.382 -6.605 -41.577 1.00 83.81 201 LEU A C 1
ATOM 1601 O O . LEU A 1 201 ? 4.106 -5.968 -40.816 1.00 83.81 201 LEU A O 1
ATOM 1605 N N . TRP A 1 202 ? 2.491 -6.017 -42.379 1.00 85.31 202 TRP A N 1
ATOM 1606 C CA . TRP A 1 202 ? 2.303 -4.569 -42.452 1.00 85.31 202 TRP A CA 1
ATOM 1607 C C . TRP A 1 202 ? 1.773 -3.980 -41.136 1.00 85.31 202 TRP A C 1
ATOM 1609 O O . TRP A 1 202 ? 2.244 -2.934 -40.708 1.00 85.31 202 TRP A O 1
ATOM 1619 N N . ALA A 1 203 ? 0.860 -4.666 -40.441 1.00 80.62 203 ALA A N 1
ATOM 1620 C CA . ALA A 1 203 ? 0.322 -4.213 -39.161 1.00 80.62 203 ALA A CA 1
ATOM 1621 C C . ALA A 1 203 ? 1.380 -4.305 -38.050 1.00 80.62 203 ALA A C 1
ATOM 1623 O O . ALA A 1 203 ? 1.470 -3.413 -37.209 1.00 80.62 203 ALA A O 1
ATOM 1624 N N . LYS A 1 204 ? 2.244 -5.331 -38.084 1.00 82.19 204 LYS A N 1
ATOM 1625 C CA . LYS A 1 204 ? 3.423 -5.427 -37.202 1.00 82.19 204 LYS A CA 1
ATOM 1626 C C . LYS A 1 204 ? 4.432 -4.311 -37.481 1.00 82.19 204 LYS A C 1
ATOM 1628 O O . LYS A 1 204 ? 4.961 -3.737 -36.535 1.00 82.19 204 LYS A O 1
ATOM 1633 N N . ALA A 1 205 ? 4.671 -3.980 -38.751 1.00 80.88 205 ALA A N 1
ATOM 1634 C CA . ALA A 1 205 ? 5.551 -2.881 -39.147 1.00 80.88 205 ALA A CA 1
ATOM 1635 C C . ALA A 1 205 ? 4.997 -1.516 -38.710 1.00 80.88 205 ALA A C 1
ATOM 1637 O O . ALA A 1 205 ? 5.733 -0.721 -38.133 1.00 80.88 205 ALA A O 1
ATOM 1638 N N . VAL A 1 206 ? 3.695 -1.272 -38.888 1.00 79.12 206 VAL A N 1
ATOM 1639 C CA . VAL A 1 206 ? 3.019 -0.056 -38.403 1.00 79.12 206 VAL A CA 1
ATOM 1640 C C . VAL A 1 206 ? 3.065 0.018 -36.876 1.00 79.12 206 VAL A C 1
ATOM 1642 O O . VAL A 1 206 ? 3.447 1.049 -36.336 1.00 79.12 206 VAL A O 1
ATOM 1645 N N . ALA A 1 207 ? 2.770 -1.071 -36.161 1.00 75.06 207 ALA A N 1
ATOM 1646 C CA . ALA A 1 207 ? 2.873 -1.108 -34.702 1.00 75.06 207 ALA A CA 1
ATOM 1647 C C . ALA A 1 207 ? 4.313 -0.881 -34.211 1.00 75.06 207 ALA A C 1
ATOM 1649 O O . ALA A 1 207 ? 4.517 -0.180 -33.225 1.00 75.06 207 ALA A O 1
ATOM 1650 N N . ALA A 1 208 ? 5.320 -1.424 -34.902 1.00 73.06 208 ALA A N 1
ATOM 1651 C CA . ALA A 1 208 ? 6.732 -1.181 -34.606 1.00 73.06 208 ALA A CA 1
ATOM 1652 C C . ALA A 1 208 ? 7.141 0.277 -34.876 1.00 73.06 208 ALA A C 1
ATOM 1654 O O . ALA A 1 208 ? 7.868 0.861 -34.075 1.00 73.06 208 ALA A O 1
ATOM 1655 N N . MET A 1 209 ? 6.630 0.876 -35.953 1.00 76.25 209 MET A N 1
ATOM 1656 C CA . MET A 1 209 ? 6.848 2.281 -36.312 1.00 76.25 209 MET A CA 1
ATOM 1657 C C . MET A 1 209 ? 6.154 3.245 -35.339 1.00 76.25 209 MET A C 1
ATOM 1659 O O . MET A 1 209 ? 6.687 4.310 -35.043 1.00 76.25 209 MET A O 1
ATOM 1663 N N . LEU A 1 210 ? 4.992 2.858 -34.803 1.00 68.19 210 LEU A N 1
ATOM 1664 C CA . LEU A 1 210 ? 4.236 3.616 -33.801 1.00 68.19 210 LEU A CA 1
ATOM 1665 C C . LEU A 1 210 ? 4.687 3.341 -32.360 1.00 68.19 210 LEU A C 1
ATOM 1667 O O . LEU A 1 210 ? 4.369 4.110 -31.464 1.00 68.19 210 LEU A O 1
ATOM 1671 N N . ARG A 1 211 ? 5.475 2.290 -32.114 1.00 65.25 211 ARG A N 1
ATOM 1672 C CA . ARG A 1 211 ? 6.041 1.948 -30.799 1.00 65.25 211 ARG A CA 1
ATOM 1673 C C . ARG A 1 211 ? 6.795 3.099 -30.102 1.00 65.25 211 ARG A C 1
ATOM 1675 O O . ARG A 1 211 ? 6.635 3.227 -28.888 1.00 65.25 211 ARG A O 1
ATOM 1682 N N . PRO A 1 212 ? 7.589 3.943 -30.798 1.00 60.59 212 PRO A N 1
ATOM 1683 C CA . PRO A 1 212 ? 8.161 5.154 -30.200 1.00 60.59 212 PRO A CA 1
ATOM 1684 C C . PRO A 1 212 ? 7.124 6.264 -29.950 1.00 60.59 212 PRO A C 1
ATOM 1686 O O . PRO A 1 212 ? 7.311 7.079 -29.047 1.00 60.59 212 PRO A O 1
ATOM 1689 N N . PHE A 1 213 ? 6.004 6.271 -30.679 1.00 59.69 213 PHE A N 1
ATOM 1690 C CA . PHE A 1 213 ? 4.852 7.144 -30.439 1.00 59.69 213 PHE A CA 1
ATOM 1691 C C . PHE A 1 213 ? 3.969 6.551 -29.341 1.00 59.69 213 PHE A C 1
ATOM 1693 O O . PHE A 1 213 ? 2.830 6.140 -29.550 1.00 59.69 213 PHE A O 1
ATOM 1700 N N . ASN A 1 214 ? 4.511 6.508 -28.126 1.00 60.03 214 ASN A N 1
ATOM 1701 C CA . ASN A 1 214 ? 3.700 6.285 -26.940 1.00 60.03 214 ASN A CA 1
ATOM 1702 C C . ASN A 1 214 ? 2.573 7.347 -26.952 1.00 60.03 214 ASN A C 1
ATOM 1704 O O . ASN A 1 214 ? 2.890 8.527 -27.080 1.00 60.03 214 ASN A O 1
ATOM 1708 N N . PRO A 1 215 ? 1.277 7.014 -26.837 1.00 58.25 215 PRO A N 1
ATOM 1709 C CA . PRO A 1 215 ? 0.226 8.034 -26.743 1.00 58.25 215 PRO A CA 1
ATOM 1710 C C . PRO A 1 215 ? 0.475 9.006 -25.572 1.00 58.25 215 PRO A C 1
ATOM 1712 O O . PRO A 1 215 ? 0.163 10.192 -25.658 1.00 58.25 215 PRO A O 1
ATOM 1715 N N . LEU A 1 216 ? 1.180 8.552 -24.528 1.00 56.91 216 LEU A N 1
ATOM 1716 C CA . LEU A 1 216 ? 1.687 9.407 -23.454 1.00 56.91 216 LEU A CA 1
ATOM 1717 C C . LEU A 1 216 ? 2.884 10.275 -23.874 1.00 56.91 216 LEU A C 1
ATOM 1719 O O . LEU A 1 216 ? 3.154 11.259 -23.207 1.00 56.91 216 LEU A O 1
ATOM 1723 N N . ALA A 1 217 ? 3.617 9.958 -24.943 1.00 57.31 217 ALA A N 1
ATOM 1724 C CA . ALA A 1 217 ? 4.650 10.832 -25.509 1.00 57.31 217 ALA A CA 1
ATOM 1725 C C . ALA A 1 217 ? 4.053 12.099 -26.131 1.00 57.31 217 ALA A C 1
ATOM 1727 O O . ALA A 1 217 ? 4.638 13.160 -25.951 1.00 57.31 217 ALA A O 1
ATOM 1728 N N . GLY A 1 218 ? 2.882 12.025 -26.775 1.00 60.84 218 GLY A N 1
ATOM 1729 C CA . GLY A 1 218 ? 2.156 13.223 -27.220 1.00 60.84 218 GLY A CA 1
ATOM 1730 C C . GLY A 1 218 ? 1.751 14.109 -26.038 1.00 60.84 218 GLY A C 1
ATOM 1731 O O . GLY A 1 218 ? 1.985 15.315 -26.046 1.00 60.84 218 GLY A O 1
ATOM 1732 N N . LEU A 1 219 ? 1.258 13.483 -24.965 1.00 56.00 219 LEU A N 1
ATOM 1733 C CA . LEU A 1 219 ? 0.947 14.158 -23.703 1.00 56.00 219 LEU A CA 1
ATOM 1734 C C . LEU A 1 219 ? 2.197 14.755 -23.024 1.00 56.00 219 LEU A C 1
ATOM 1736 O O . LEU A 1 219 ? 2.149 15.859 -22.493 1.00 56.00 219 LEU A O 1
ATOM 1740 N N . ARG A 1 220 ? 3.333 14.046 -23.066 1.00 55.34 220 ARG A N 1
ATOM 1741 C CA . ARG A 1 220 ? 4.633 14.517 -22.552 1.00 55.34 220 ARG A CA 1
ATOM 1742 C C . ARG A 1 220 ? 5.204 15.663 -23.385 1.00 55.34 220 ARG A C 1
ATOM 1744 O O . ARG A 1 220 ? 5.785 16.574 -22.809 1.00 55.34 220 ARG A O 1
ATOM 1751 N N . ALA A 1 221 ? 5.031 15.632 -24.705 1.00 60.91 221 ALA A N 1
ATOM 1752 C CA . ALA A 1 221 ? 5.484 16.679 -25.619 1.00 60.91 221 ALA A CA 1
ATOM 1753 C C . ALA A 1 221 ? 4.676 17.976 -25.463 1.00 60.91 221 ALA A C 1
ATOM 1755 O O . ALA A 1 221 ? 5.226 19.059 -25.639 1.00 60.91 221 ALA A O 1
ATOM 1756 N N . ALA A 1 222 ? 3.398 17.878 -25.080 1.00 66.62 222 ALA A N 1
ATOM 1757 C CA . ALA A 1 222 ? 2.547 19.037 -24.809 1.00 66.62 222 ALA A CA 1
ATOM 1758 C C . ALA A 1 222 ? 2.974 19.836 -23.558 1.00 66.62 222 ALA A C 1
ATOM 1760 O O . ALA A 1 222 ? 2.596 21.000 -23.414 1.00 66.62 222 ALA A O 1
ATOM 1761 N N . GLY A 1 223 ? 3.769 19.245 -22.658 1.00 61.59 223 GLY A N 1
ATOM 1762 C CA . GLY A 1 223 ? 4.322 19.939 -21.493 1.00 61.59 223 GLY A CA 1
ATOM 1763 C C . GLY A 1 223 ? 3.245 20.666 -20.657 1.00 61.59 223 GLY A C 1
ATOM 1764 O O . GLY A 1 223 ? 2.170 20.105 -20.432 1.00 61.59 223 GLY A O 1
ATOM 1765 N N . PRO A 1 224 ? 3.478 21.921 -20.221 1.00 59.31 224 PRO A N 1
ATOM 1766 C CA . PRO A 1 224 ? 2.522 22.720 -19.438 1.00 59.31 224 PRO A CA 1
ATOM 1767 C C . PRO A 1 224 ? 1.149 22.939 -20.100 1.00 59.31 224 PRO A C 1
ATOM 1769 O O . PRO A 1 224 ? 0.178 23.265 -19.421 1.00 59.31 224 PRO A O 1
ATOM 1772 N N . TRP A 1 225 ? 1.041 22.747 -21.419 1.00 60.00 225 TRP A N 1
ATOM 1773 C CA . TRP A 1 225 ? -0.192 22.951 -22.184 1.00 60.00 225 TRP A CA 1
ATOM 1774 C C . TRP A 1 225 ? -1.147 21.756 -22.118 1.00 60.00 225 TRP A C 1
ATOM 1776 O O . TRP A 1 225 ? -2.310 21.879 -22.499 1.00 60.00 225 TRP A O 1
ATOM 1786 N N . GLY A 1 226 ? -0.698 20.609 -21.593 1.00 59.50 226 GLY A N 1
ATOM 1787 C CA . GLY A 1 226 ? -1.537 19.418 -21.441 1.00 59.50 226 GLY A CA 1
ATOM 1788 C C . GLY A 1 226 ? -2.807 19.675 -20.621 1.00 59.50 226 GLY A C 1
ATOM 1789 O O . GLY A 1 226 ? -3.858 19.131 -20.941 1.00 59.50 226 GLY A O 1
ATOM 1790 N N . GLN A 1 227 ? -2.752 20.564 -19.623 1.00 56.22 227 GLN A N 1
ATOM 1791 C CA . GLN A 1 227 ? -3.922 20.929 -18.812 1.00 56.22 227 GLN A CA 1
ATOM 1792 C C . GLN A 1 227 ? -4.992 21.704 -19.606 1.00 56.22 227 GLN A C 1
ATOM 1794 O O . GLN A 1 227 ? -6.181 21.552 -19.336 1.00 56.22 227 GLN A O 1
ATOM 1799 N N . PHE A 1 228 ? -4.598 22.475 -20.625 1.00 57.78 228 PHE A N 1
ATOM 1800 C CA . PHE A 1 228 ? -5.525 23.215 -21.493 1.00 57.78 228 PHE A CA 1
ATOM 1801 C C . PHE A 1 228 ? -6.195 22.327 -22.549 1.00 57.78 228 PHE A C 1
ATOM 1803 O O . PHE A 1 228 ? -7.308 22.618 -22.978 1.00 57.78 228 PHE A O 1
ATOM 1810 N N . MET A 1 229 ? -5.566 21.212 -22.930 1.00 55.03 229 MET A N 1
ATOM 1811 C CA . MET A 1 229 ? -6.147 20.247 -23.874 1.00 55.03 229 MET A CA 1
ATOM 1812 C C . MET A 1 229 ? -7.354 19.494 -23.287 1.00 55.03 229 MET A C 1
ATOM 1814 O O . MET A 1 229 ? -8.219 19.057 -24.040 1.00 55.03 229 MET A O 1
ATOM 1818 N N . PHE A 1 230 ? -7.448 19.372 -21.956 1.00 53.06 230 PHE A N 1
ATOM 1819 C CA . PHE A 1 230 ? -8.582 18.727 -21.277 1.00 53.06 230 PHE A CA 1
ATOM 1820 C C . PHE A 1 230 ? -9.670 19.701 -20.804 1.00 53.06 230 PHE A C 1
ATOM 1822 O O . PHE A 1 230 ? -10.793 19.265 -20.556 1.00 53.06 230 PHE A O 1
ATOM 1829 N N . SER A 1 231 ? -9.392 21.007 -20.702 1.00 47.44 231 SER A N 1
ATOM 1830 C CA . SER A 1 231 ? -10.398 21.976 -20.234 1.00 47.44 231 SER A CA 1
ATOM 1831 C C . SER A 1 231 ? -11.495 22.263 -21.264 1.00 47.44 231 SER A C 1
ATOM 1833 O O . SER A 1 231 ? -12.564 22.741 -20.898 1.00 47.44 231 SER A O 1
ATOM 1835 N N . TYR A 1 232 ? -11.276 21.921 -22.538 1.00 45.97 232 TYR A N 1
ATOM 1836 C CA . TYR A 1 232 ? -12.248 22.161 -23.607 1.00 45.97 232 TYR A CA 1
ATOM 1837 C C . TYR A 1 232 ? -13.297 21.052 -23.793 1.00 45.9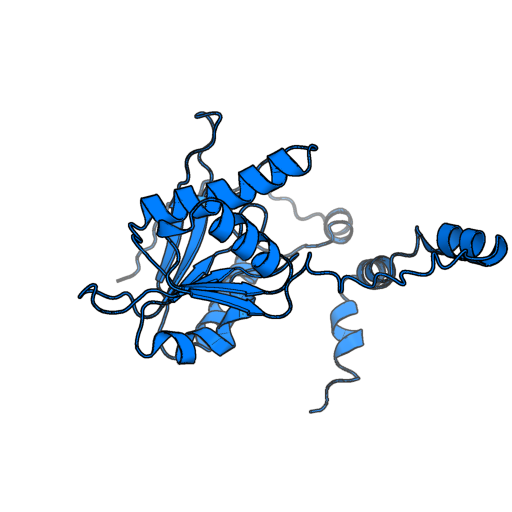7 232 TYR A C 1
ATOM 1839 O O . TYR A 1 232 ? -14.146 21.197 -24.670 1.00 45.97 232 TYR A O 1
ATOM 1847 N N . HIS A 1 233 ? -13.266 19.958 -23.018 1.00 47.22 233 HIS A N 1
ATOM 1848 C CA . HIS A 1 233 ? -14.201 18.827 -23.194 1.00 47.22 233 HIS A CA 1
ATOM 1849 C C . HIS A 1 233 ? -14.808 18.243 -21.907 1.00 47.22 233 HIS A C 1
ATOM 1851 O O . HIS A 1 233 ? -15.422 17.181 -21.957 1.00 47.22 233 HIS A O 1
ATOM 1857 N N . ILE A 1 234 ? -14.720 18.936 -20.769 1.00 39.16 234 ILE A N 1
ATOM 1858 C CA . ILE A 1 234 ? -15.489 18.570 -19.569 1.00 39.16 234 ILE A CA 1
ATOM 1859 C C . ILE A 1 234 ? -16.349 19.766 -19.155 1.00 39.16 234 ILE A C 1
ATOM 1861 O O . ILE A 1 234 ? -16.000 20.539 -18.269 1.00 39.16 234 ILE A O 1
ATOM 1865 N N . GLN A 1 235 ? -17.476 19.923 -19.849 1.00 37.69 235 GLN A N 1
ATOM 1866 C CA . GLN A 1 235 ? -18.692 20.445 -19.232 1.00 37.69 235 GLN A CA 1
ATOM 1867 C C . GLN A 1 235 ? -19.574 19.240 -18.899 1.00 37.69 235 GLN A C 1
ATOM 1869 O O . GLN A 1 235 ? -20.241 18.705 -19.783 1.00 37.69 235 GLN A O 1
ATOM 1874 N N . ILE A 1 236 ? -19.533 18.805 -17.638 1.00 36.34 236 ILE A N 1
ATOM 1875 C CA . ILE A 1 236 ? -20.631 18.112 -16.950 1.00 36.34 236 ILE A CA 1
ATOM 1876 C C . ILE A 1 236 ? -20.716 18.726 -15.557 1.00 36.34 236 ILE A C 1
ATOM 1878 O O . ILE A 1 236 ? -19.644 18.830 -14.917 1.00 36.34 236 ILE A O 1
#

Secondary structure (DSSP, 8-state):
-----GGGTTS----S---HHHHHTSS----HHHHHHHHHHHHTTSSSPPEEEEEEE--TTSSS-EEEEEEEES--SSS-SPPEEEE--TT--GGGGHHHHHHHTSSS-EEEE--TTSTTS------SSHHHHHHHHHHHHHHHHHHHT-SSEEEEEETHHHHHHHHHHHH-GGGEEEEEEES-TT-----TT-------HHHHHHHHHHTT--HHHHHHHTGGGHHHHHHTS---

Foldseek 3Di:
DDPPPPPPPPDDDDDPDDDPVVCLVVLDPQDPVNVVVVVVVLQVLAPDRWDWDWFWFADPVNPDTWTKIKTKAQDDPPPPAAEEEEAEAPQDAQSVCSVPRNVVNPGHMYMYIQFACGDPTDNDDADPDPVRNLVVRLSRVVRRCVRVVQQAHAYEYEACGLVSQVVNCVVCVRRYPYYHYHNYPPDDDPPPPPPPPPPPPVRVVVCVVCVVVDVVVVCSVCRPCSVVVPVVPDDD